Protein AF-A0A8T4FLR7-F1 (afdb_monomer_lite)

Secondary structure (DSSP, 8-state):
--GGGSS-BTTTEEEETTEEEE---TT--HHHHHHHHHHHHHHHHHHTTT-HHHHHHHB-HHHHHHHHHHHHHHT-TTTTTSS--EEE-TTS-EEE-----TTS-TT-SS-TTSS-TTS-SHHHH-HHHHHHTTSTHHHHHHHHHHHHHHHHHHHHHHHHHHHHHHTHHHHHHHHHHS--TTS--TT--GGGGG--SHHHHHHHHHHHHHHHHHHHHHHHTHHHHHHHHHHHHHHHH-----------

Sequence (248 aa):
SHASAEGEEGVDYFTVNGRDYTVKDPSCTLEQVEMIRLFMVEVWDAIGSGDWGRVQEVLDAESFASTYVVEELFHDVDVDLTSFYLHRGADERLYSGPIWDFDLCAGNYNTLSSNDPGRLYAAWKSVWYSSLFEYEEFPDMVSELLSEKEGLIRQALDHGANYISQHDSDFMRNYEKWDTLDKHVDMNPFMLLALDTWQEHFDYTMSWLFRSLDTLVREYCRRQSLLSVTFENLVLDYKVFPIFGMIS

pLDDT: mean 86.99, std 16.93, range [30.61, 98.5]

Structure (mmCIF, N/CA/C/O backbone):
data_AF-A0A8T4FLR7-F1
#
_entry.id   AF-A0A8T4FLR7-F1
#
loop_
_atom_site.group_PDB
_atom_site.id
_atom_site.type_symbol
_atom_site.label_atom_id
_atom_site.label_alt_id
_atom_site.label_comp_id
_atom_site.label_asym_id
_atom_site.label_entity_id
_atom_site.label_seq_id
_atom_site.pdbx_PDB_ins_code
_atom_site.Cartn_x
_atom_site.Cartn_y
_atom_site.Cartn_z
_atom_site.occupancy
_atom_site.B_iso_or_equiv
_atom_site.auth_seq_id
_atom_site.auth_comp_id
_atom_site.auth_asym_id
_atom_site.auth_atom_id
_atom_site.pdbx_PDB_model_num
ATOM 1 N N . SER A 1 1 ? -12.983 -8.293 -6.361 1.00 46.75 1 SER A N 1
ATOM 2 C CA . SER A 1 1 ? -14.440 -8.495 -6.175 1.00 46.75 1 SER A CA 1
ATOM 3 C C . SER A 1 1 ? -14.935 -7.584 -5.069 1.00 46.75 1 SER A C 1
ATOM 5 O O . SER A 1 1 ? -14.233 -7.432 -4.084 1.00 46.75 1 SER A O 1
ATOM 7 N N . HIS A 1 2 ? -16.115 -6.967 -5.207 1.00 61.25 2 HIS A N 1
ATOM 8 C CA . HIS A 1 2 ? -16.757 -6.295 -4.067 1.00 61.25 2 HIS A CA 1
ATOM 9 C C . HIS A 1 2 ? -17.071 -7.330 -2.984 1.00 61.25 2 HIS A C 1
ATOM 11 O O . HIS A 1 2 ? -17.531 -8.415 -3.328 1.00 61.25 2 HIS A O 1
ATOM 17 N N . ALA A 1 3 ? -16.857 -7.010 -1.709 1.00 64.94 3 ALA A N 1
ATOM 18 C CA . ALA A 1 3 ? -17.084 -7.955 -0.615 1.00 64.94 3 ALA A CA 1
ATOM 19 C C . ALA A 1 3 ? -18.539 -8.468 -0.552 1.00 64.94 3 ALA A C 1
ATOM 21 O O . ALA A 1 3 ? -18.765 -9.645 -0.291 1.00 64.94 3 ALA A O 1
ATOM 22 N N . SER A 1 4 ? -19.522 -7.650 -0.947 1.00 66.06 4 SER A N 1
ATOM 23 C CA . SER A 1 4 ? -20.923 -8.074 -1.122 1.00 66.06 4 SER A CA 1
ATOM 24 C C . SER A 1 4 ? -21.159 -9.110 -2.232 1.00 66.06 4 SER A C 1
ATOM 26 O O . SER A 1 4 ? -22.204 -9.755 -2.270 1.00 66.06 4 SER A O 1
ATOM 28 N N . ALA A 1 5 ? -20.198 -9.305 -3.137 1.00 72.81 5 ALA A N 1
ATOM 29 C CA . ALA A 1 5 ? -20.216 -10.389 -4.119 1.00 72.81 5 ALA A CA 1
ATOM 30 C C . ALA A 1 5 ? -19.580 -11.686 -3.587 1.00 72.81 5 ALA A C 1
ATOM 32 O O . ALA A 1 5 ? -19.601 -12.695 -4.292 1.00 72.81 5 ALA A O 1
ATOM 33 N N . GLU A 1 6 ? -18.996 -11.664 -2.384 1.00 74.44 6 GLU A N 1
ATOM 34 C CA . GLU A 1 6 ? -18.256 -12.792 -1.812 1.00 74.44 6 GLU A CA 1
ATOM 35 C C . GLU A 1 6 ? -19.100 -13.668 -0.871 1.00 74.44 6 GLU A C 1
ATOM 37 O O . GLU A 1 6 ? -18.690 -14.798 -0.614 1.00 74.44 6 GLU A O 1
ATOM 42 N N . GLY A 1 7 ? -20.290 -13.228 -0.430 1.00 85.50 7 GLY A N 1
ATOM 43 C CA . GLY A 1 7 ? -21.174 -14.070 0.389 1.00 85.50 7 GLY A CA 1
ATOM 44 C C . GLY A 1 7 ? -22.356 -13.359 1.061 1.00 85.50 7 GLY A C 1
ATOM 45 O O . GLY A 1 7 ? -22.963 -12.469 0.470 1.00 85.50 7 GLY A O 1
ATOM 46 N N . GLU A 1 8 ? -22.725 -13.798 2.268 1.00 89.69 8 GLU A N 1
ATOM 47 C CA . GLU A 1 8 ? -23.839 -13.292 3.087 1.00 89.69 8 GLU A CA 1
ATOM 48 C C . GLU A 1 8 ? -23.376 -12.220 4.097 1.00 89.69 8 GLU A C 1
ATOM 50 O O . GLU A 1 8 ? -22.363 -12.381 4.781 1.00 89.69 8 GLU A O 1
ATOM 55 N N . GLU A 1 9 ? -24.127 -11.116 4.219 1.00 91.94 9 GLU A N 1
ATOM 56 C CA . GLU A 1 9 ? -23.820 -10.035 5.168 1.00 91.94 9 GLU A CA 1
ATOM 57 C C . GLU A 1 9 ? -23.977 -10.504 6.622 1.00 91.94 9 GLU A C 1
ATOM 59 O O . GLU A 1 9 ? -24.970 -11.131 6.989 1.00 91.94 9 GLU A O 1
ATOM 64 N N . GLY A 1 10 ? -23.001 -10.175 7.468 1.00 90.31 10 GLY A N 1
ATOM 65 C CA . GLY A 1 10 ? -22.906 -10.658 8.846 1.00 90.31 10 GLY A CA 1
ATOM 66 C C . GLY A 1 10 ? -22.310 -12.064 8.972 1.00 90.31 10 GLY A C 1
ATOM 67 O O . GLY A 1 10 ? -22.163 -12.549 10.093 1.00 90.31 10 GLY A O 1
ATOM 68 N N . VAL A 1 11 ? -21.945 -12.699 7.851 1.00 90.31 11 VAL A N 1
ATOM 69 C CA . VAL A 1 11 ? -21.281 -14.010 7.805 1.00 90.31 11 VAL A CA 1
ATOM 70 C C . VAL A 1 11 ? -19.945 -13.898 7.072 1.00 90.31 11 VAL A C 1
ATOM 72 O O . VAL A 1 11 ? -18.892 -14.024 7.688 1.00 90.31 11 VAL A O 1
ATOM 75 N N . ASP A 1 12 ? -19.989 -13.610 5.772 1.00 91.38 12 ASP A N 1
ATOM 76 C CA . ASP A 1 12 ? -18.816 -13.570 4.893 1.00 91.38 12 ASP A CA 1
ATOM 77 C C . ASP A 1 12 ? -18.259 -12.149 4.748 1.00 91.38 12 ASP A C 1
ATOM 79 O O . ASP A 1 12 ? -17.069 -11.951 4.499 1.00 91.38 12 ASP A O 1
ATOM 83 N N . TYR A 1 13 ? -19.113 -11.140 4.922 1.00 94.50 13 TYR A N 1
ATOM 84 C CA . TYR A 1 13 ? -18.721 -9.736 4.899 1.00 94.50 13 TYR A CA 1
ATOM 85 C C . TYR A 1 13 ? -19.584 -8.891 5.837 1.00 94.50 13 TYR A C 1
ATOM 87 O O . TYR A 1 13 ? -20.648 -9.315 6.284 1.00 94.50 13 TYR A O 1
ATOM 95 N N . PHE A 1 14 ? -19.146 -7.671 6.127 1.00 94.94 14 PHE A N 1
ATOM 96 C CA . PHE A 1 14 ? -19.935 -6.675 6.852 1.00 94.94 14 PHE A CA 1
ATOM 97 C C . PHE A 1 14 ? -19.659 -5.267 6.322 1.00 94.94 14 PHE A C 1
ATOM 99 O O . PHE A 1 14 ? -18.606 -5.017 5.733 1.00 94.94 14 PHE A O 1
ATOM 106 N N . THR A 1 15 ? -20.571 -4.328 6.583 1.00 94.12 15 THR A N 1
ATOM 107 C CA . THR A 1 15 ? -20.426 -2.931 6.152 1.00 94.12 15 THR A CA 1
ATOM 108 C C . THR A 1 15 ? -20.212 -1.987 7.339 1.00 94.12 15 THR A C 1
ATOM 110 O O . THR A 1 15 ? -20.952 -2.013 8.326 1.00 94.12 15 THR A O 1
ATOM 113 N N . VAL A 1 16 ? -19.218 -1.100 7.235 1.00 94.62 16 VAL A N 1
ATOM 114 C CA . VAL A 1 16 ? -18.979 0.015 8.171 1.00 94.62 16 VAL A CA 1
ATOM 115 C C . VAL A 1 16 ? -18.789 1.299 7.370 1.00 94.62 16 VAL A C 1
ATOM 117 O O . VAL A 1 16 ? -17.979 1.349 6.450 1.00 94.62 16 VAL A O 1
ATOM 120 N N . ASN A 1 17 ? -19.552 2.348 7.694 1.00 90.38 17 ASN A N 1
ATOM 121 C CA . ASN A 1 17 ? -19.485 3.657 7.025 1.00 90.38 17 ASN A CA 1
ATOM 122 C C . ASN A 1 17 ? -19.584 3.588 5.486 1.00 90.38 17 ASN A C 1
ATOM 124 O O . ASN A 1 17 ? -18.917 4.337 4.775 1.00 90.38 17 ASN A O 1
ATOM 128 N N . GLY A 1 18 ? -20.424 2.680 4.975 1.00 89.12 18 GLY A N 1
ATOM 129 C CA . GLY A 1 18 ? -20.629 2.474 3.537 1.00 89.12 18 GLY A CA 1
ATOM 130 C C . GLY A 1 18 ? -19.499 1.719 2.827 1.00 89.12 18 GLY A C 1
ATOM 131 O O . GLY A 1 18 ? -19.477 1.714 1.599 1.00 89.12 18 GLY A O 1
ATOM 132 N N . ARG A 1 19 ? -18.571 1.109 3.576 1.00 89.06 19 ARG A N 1
ATOM 133 C CA . ARG A 1 19 ? -17.503 0.245 3.056 1.00 89.06 19 ARG A CA 1
ATOM 134 C C . ARG A 1 19 ? -17.733 -1.191 3.467 1.00 89.06 19 ARG A C 1
ATOM 136 O O . ARG A 1 19 ? -17.983 -1.447 4.644 1.00 89.06 19 ARG A O 1
ATOM 143 N N . ASP A 1 20 ? -17.599 -2.093 2.508 1.00 92.12 20 ASP A N 1
ATOM 144 C CA . ASP A 1 20 ? -17.744 -3.522 2.738 1.00 92.12 20 ASP A CA 1
ATOM 145 C C . ASP A 1 20 ? -16.374 -4.147 3.034 1.00 92.12 20 ASP A C 1
ATOM 147 O O . ASP A 1 20 ? -15.395 -3.871 2.341 1.00 92.12 20 ASP A O 1
ATOM 151 N N 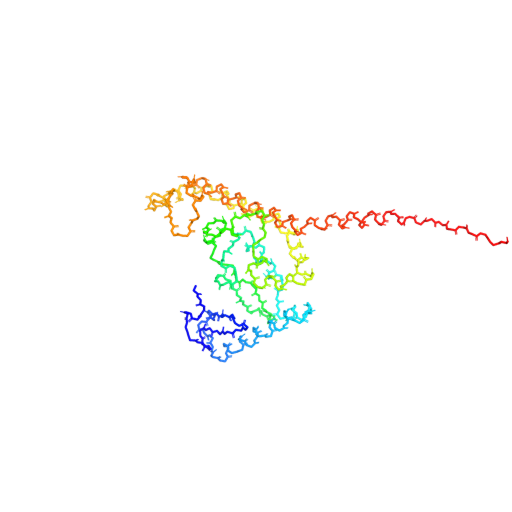. TYR A 1 21 ? -16.321 -5.021 4.035 1.00 92.56 21 TYR A N 1
ATOM 152 C CA . TYR A 1 21 ? -15.130 -5.764 4.437 1.00 92.56 21 TYR A CA 1
ATOM 153 C C . TYR A 1 21 ? -15.425 -7.259 4.392 1.00 92.56 21 TYR A C 1
ATOM 155 O O . TYR A 1 21 ? -16.340 -7.716 5.077 1.00 92.56 21 TYR A O 1
ATOM 163 N N . THR A 1 22 ? -14.645 -8.028 3.629 1.00 93.44 22 THR A N 1
ATOM 164 C CA . THR A 1 22 ? -14.736 -9.495 3.649 1.00 93.44 22 THR A CA 1
ATOM 165 C C . THR A 1 22 ? -13.983 -10.065 4.847 1.00 93.44 22 THR A C 1
ATOM 167 O O . THR A 1 22 ? -12.819 -9.733 5.081 1.00 93.44 22 THR A O 1
ATOM 170 N N . VAL A 1 23 ? -14.596 -11.019 5.541 1.00 93.50 23 VAL A N 1
ATOM 171 C CA . VAL A 1 23 ? -13.926 -11.891 6.508 1.00 93.50 23 VAL A CA 1
ATOM 172 C C . VAL A 1 23 ? -13.281 -13.060 5.765 1.00 93.50 23 VAL A C 1
ATOM 174 O O . VAL A 1 23 ? -13.954 -13.920 5.208 1.00 93.50 23 VAL A O 1
ATOM 177 N N . LYS A 1 24 ? -11.946 -13.096 5.734 1.00 90.06 24 LYS A N 1
ATOM 178 C CA . LYS A 1 24 ? -11.196 -14.128 4.995 1.00 90.06 24 LYS A CA 1
ATOM 179 C C . LYS A 1 24 ? -10.923 -15.402 5.796 1.00 90.06 24 LYS A C 1
ATOM 181 O O . LYS A 1 24 ? -10.553 -16.407 5.196 1.00 90.06 24 LYS A O 1
ATOM 186 N N . ASP A 1 25 ? -11.083 -15.377 7.118 1.00 88.00 25 ASP A N 1
ATOM 187 C CA . ASP A 1 25 ? -10.910 -16.566 7.956 1.00 88.00 25 ASP A CA 1
ATOM 188 C C . ASP A 1 25 ? -12.225 -17.366 8.019 1.00 88.00 25 ASP A C 1
ATOM 190 O O . ASP A 1 25 ? -13.167 -16.934 8.690 1.00 88.00 25 ASP A O 1
ATOM 194 N N . PRO A 1 26 ? -12.304 -18.549 7.377 1.00 83.62 26 PRO A N 1
ATOM 195 C CA . PRO A 1 26 ? -13.527 -19.349 7.342 1.00 83.62 26 PRO A CA 1
ATOM 196 C C . PRO A 1 26 ? -13.881 -19.977 8.698 1.00 83.62 26 PRO A C 1
ATOM 198 O O . PRO A 1 26 ? -14.918 -20.628 8.816 1.00 83.62 26 PRO A O 1
ATOM 201 N N . SER A 1 27 ? -13.015 -19.855 9.709 1.00 89.31 27 SER A N 1
ATOM 202 C CA . SER A 1 27 ? -13.273 -20.361 11.057 1.00 89.31 27 SER A CA 1
ATOM 203 C C . SER A 1 27 ? -13.981 -19.356 11.970 1.00 89.31 27 SER A C 1
ATOM 205 O O . SER A 1 27 ? -14.395 -19.741 13.066 1.00 89.31 27 SER A O 1
ATOM 207 N N . CYS A 1 28 ? -14.159 -18.103 11.529 1.00 91.31 28 CYS A N 1
ATOM 208 C CA . CYS A 1 28 ? -14.866 -17.083 12.301 1.00 91.31 28 CYS A CA 1
ATOM 209 C C . CYS A 1 28 ? -16.333 -17.469 12.550 1.00 91.31 28 CYS A C 1
ATOM 211 O O . CYS A 1 28 ? -17.082 -17.786 11.627 1.00 91.31 28 CYS A O 1
ATOM 213 N N . THR A 1 29 ? -16.766 -17.409 13.810 1.00 95.00 29 THR A N 1
ATOM 214 C CA . THR A 1 29 ? -18.184 -17.523 14.176 1.00 95.00 29 THR A CA 1
ATOM 215 C C . THR A 1 29 ? -18.925 -16.215 13.906 1.00 95.00 29 THR A C 1
ATOM 217 O O . THR A 1 29 ? -18.312 -15.153 13.815 1.00 95.00 29 THR A O 1
ATOM 220 N N . LEU A 1 30 ? -20.260 -16.259 13.862 1.00 95.00 30 LEU A N 1
ATOM 221 C CA . LEU A 1 30 ? -21.092 -15.059 13.693 1.00 95.00 30 LEU A CA 1
ATOM 222 C C . LEU A 1 30 ? -20.826 -14.006 14.781 1.00 95.00 30 LEU A C 1
ATOM 224 O O . LEU A 1 30 ? -20.769 -12.812 14.499 1.00 95.00 30 LEU A O 1
ATOM 228 N N . GLU A 1 31 ? -20.609 -14.439 16.026 1.00 95.44 31 GLU A N 1
ATOM 229 C CA . GLU A 1 31 ? -20.237 -13.535 17.116 1.00 95.44 31 GLU A CA 1
ATOM 230 C C . GLU A 1 31 ? -18.874 -12.880 16.868 1.00 95.44 31 GLU A C 1
ATOM 232 O O . GLU A 1 31 ? -18.698 -11.705 17.177 1.00 95.44 31 GLU A O 1
ATOM 237 N N . GLN A 1 32 ? -17.912 -13.611 16.296 1.00 95.06 32 GLN A N 1
ATOM 238 C CA . GLN A 1 32 ? -16.608 -13.055 15.932 1.00 95.06 32 GLN A CA 1
ATOM 239 C C . GLN A 1 32 ? -16.717 -12.052 14.788 1.00 95.06 32 GLN A C 1
ATOM 241 O O . GLN A 1 32 ? -16.098 -10.995 14.873 1.00 95.06 32 GLN A O 1
ATOM 246 N N . VAL A 1 33 ? -17.544 -12.323 13.777 1.00 96.00 33 VAL A N 1
ATOM 247 C CA . VAL A 1 33 ? -17.816 -11.370 12.690 1.00 96.00 33 VAL A CA 1
ATOM 248 C C . VAL A 1 33 ? -18.394 -10.065 13.244 1.00 96.00 33 VAL A C 1
ATOM 250 O O . VAL A 1 33 ? -17.906 -8.987 12.905 1.00 96.00 33 VAL A O 1
ATOM 253 N N . GLU A 1 34 ? -19.362 -10.137 14.162 1.00 96.19 34 GLU A N 1
ATOM 254 C CA . GLU A 1 34 ? -19.924 -8.937 14.797 1.00 96.19 34 GLU A CA 1
ATOM 255 C C . GLU A 1 34 ? -18.898 -8.200 15.672 1.00 96.19 34 GLU A C 1
ATOM 257 O O . GLU A 1 34 ? -18.839 -6.971 15.646 1.00 96.19 34 GLU A O 1
ATOM 262 N N . MET A 1 35 ? -18.043 -8.920 16.408 1.00 95.75 35 MET A N 1
ATOM 263 C CA . MET A 1 35 ? -16.947 -8.298 17.164 1.00 95.75 35 MET A CA 1
ATOM 264 C C . MET A 1 35 ? -15.967 -7.560 16.245 1.00 95.75 35 MET A C 1
ATOM 266 O O . MET A 1 35 ? -15.570 -6.440 16.561 1.00 95.75 35 MET A O 1
ATOM 270 N N . ILE A 1 36 ? -15.609 -8.146 15.099 1.00 96.12 36 ILE A N 1
ATOM 271 C CA . ILE A 1 36 ? -14.745 -7.498 14.104 1.00 96.12 36 ILE A CA 1
ATOM 272 C C . ILE A 1 36 ? -15.440 -6.253 13.543 1.00 96.12 36 ILE A C 1
ATOM 274 O O . ILE A 1 36 ? -14.825 -5.191 13.474 1.00 96.12 36 ILE A O 1
ATOM 278 N N . ARG A 1 37 ? -16.731 -6.339 13.200 1.00 97.06 37 ARG A N 1
ATOM 279 C CA . ARG A 1 37 ? -17.502 -5.190 12.704 1.00 97.06 37 ARG A CA 1
ATOM 280 C C . ARG A 1 37 ? -17.515 -4.039 13.712 1.00 97.06 37 ARG A C 1
AT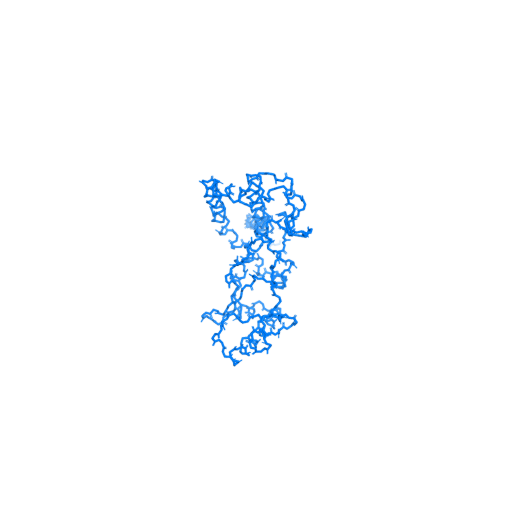OM 282 O O . ARG A 1 37 ? -17.285 -2.895 13.330 1.00 97.06 37 ARG A O 1
ATOM 289 N N . LEU A 1 38 ? -17.771 -4.327 14.990 1.00 97.75 38 LEU A N 1
ATOM 290 C CA . LEU A 1 38 ? -17.767 -3.322 16.059 1.00 97.75 38 LEU A CA 1
ATOM 291 C C . LEU A 1 38 ? -16.378 -2.707 16.265 1.00 97.75 38 LEU A C 1
ATOM 293 O O . LEU A 1 38 ? -16.277 -1.493 16.419 1.00 97.75 38 LEU A O 1
ATOM 297 N N . PHE A 1 39 ? -15.319 -3.513 16.195 1.00 97.75 39 PHE A N 1
ATOM 298 C CA . PHE A 1 39 ? -13.946 -3.012 16.239 1.00 97.75 39 PHE A CA 1
ATOM 299 C C . PHE A 1 39 ? -13.641 -2.077 15.059 1.00 97.75 39 PHE A C 1
ATOM 301 O O . PHE A 1 39 ? -13.069 -1.008 15.242 1.00 97.75 39 PHE A O 1
ATOM 308 N N . MET A 1 40 ? -14.097 -2.407 13.849 1.00 97.81 40 MET A N 1
ATOM 309 C CA . MET A 1 40 ? -13.934 -1.527 12.687 1.00 97.81 40 MET A CA 1
ATOM 310 C C . MET A 1 40 ? -14.708 -0.207 12.827 1.00 97.81 40 MET A C 1
ATOM 312 O O . MET A 1 40 ? -14.237 0.823 12.347 1.00 97.81 40 MET A O 1
ATOM 316 N N . VAL A 1 41 ? -15.868 -0.203 13.497 1.00 98.19 41 VAL A N 1
ATOM 317 C CA . VAL A 1 41 ? -16.571 1.044 13.860 1.00 98.19 41 VAL A CA 1
ATOM 318 C C . VAL A 1 41 ? -15.712 1.885 14.805 1.00 98.19 41 VAL A C 1
ATOM 320 O O . VAL A 1 41 ? -15.523 3.071 14.551 1.00 98.19 41 VAL A O 1
ATOM 323 N N . GLU A 1 42 ? -15.148 1.274 15.848 1.00 98.19 42 GLU A N 1
ATOM 324 C CA . GLU A 1 42 ? -14.277 1.956 16.812 1.00 98.19 42 GLU A CA 1
ATOM 325 C C . GLU A 1 42 ? -13.041 2.579 16.147 1.00 98.19 42 GLU A C 1
ATOM 327 O O . GLU A 1 42 ? -12.703 3.728 16.437 1.00 98.19 42 GLU A O 1
ATOM 332 N N . VAL A 1 43 ? -12.410 1.862 15.211 1.00 98.19 43 VAL A N 1
ATOM 333 C CA . VAL A 1 43 ? -11.272 2.371 14.431 1.00 98.19 43 VAL A CA 1
ATOM 334 C C . VAL A 1 43 ? -11.657 3.622 13.643 1.00 98.19 43 VAL A C 1
ATOM 336 O O . VAL A 1 43 ? -10.956 4.631 13.712 1.00 98.19 43 VAL A O 1
ATOM 339 N N . TRP A 1 44 ? -12.777 3.599 12.917 1.00 97.75 44 TRP A N 1
ATOM 340 C CA . TRP A 1 44 ? -13.213 4.771 12.154 1.00 97.75 44 TRP A CA 1
ATOM 341 C C . TRP A 1 44 ? -13.635 5.940 13.048 1.00 97.75 44 TRP A C 1
ATOM 343 O O . TRP A 1 44 ? -13.369 7.091 12.702 1.00 97.75 44 TRP A O 1
ATOM 353 N N . ASP A 1 45 ? -14.238 5.667 14.205 1.00 98.19 45 ASP A N 1
ATOM 354 C CA . ASP A 1 45 ? -14.566 6.695 15.197 1.00 98.19 45 ASP A CA 1
ATOM 355 C C . ASP A 1 45 ? -13.305 7.343 15.792 1.00 98.19 45 ASP A C 1
ATOM 357 O O . ASP A 1 45 ? -13.312 8.541 16.080 1.00 98.19 45 ASP A O 1
ATOM 361 N N . ALA A 1 46 ? -12.227 6.575 15.982 1.00 98.31 46 ALA A N 1
ATOM 362 C CA . ALA A 1 46 ? -10.928 7.095 16.403 1.00 98.31 46 ALA A CA 1
ATOM 363 C C . ALA A 1 46 ? -10.274 7.941 15.300 1.00 98.31 46 ALA A C 1
ATOM 365 O O . ALA A 1 46 ? -9.866 9.069 15.556 1.00 98.31 46 ALA A O 1
ATOM 366 N N . ILE A 1 47 ? -10.251 7.455 14.053 1.00 97.81 47 ILE A N 1
ATOM 367 C CA . ILE A 1 47 ? -9.738 8.220 12.901 1.00 97.81 47 ILE A CA 1
ATOM 368 C C . ILE A 1 47 ? -10.519 9.527 12.713 1.00 97.81 47 ILE A C 1
ATOM 370 O O . ILE A 1 47 ? -9.931 10.548 12.369 1.00 97.81 47 ILE A O 1
ATOM 374 N N . GLY A 1 48 ? -11.825 9.533 12.978 1.00 97.12 48 GLY A N 1
ATOM 375 C CA . GLY A 1 48 ? -12.665 10.727 12.887 1.00 97.12 48 GLY A CA 1
ATOM 376 C C . GLY A 1 48 ? -12.617 11.658 14.103 1.00 97.12 48 GLY A C 1
ATOM 377 O O . GLY A 1 48 ? -13.278 12.698 14.078 1.00 97.12 48 GLY A O 1
ATOM 378 N N . SER A 1 49 ? -11.896 11.320 15.181 1.00 97.44 49 SER A N 1
ATOM 379 C CA . SER A 1 49 ? -11.953 12.110 16.420 1.00 97.44 49 SER A CA 1
ATOM 380 C C . SER A 1 49 ? -11.045 13.337 16.436 1.00 97.44 49 SER A C 1
ATOM 382 O O . SER A 1 49 ? -11.217 14.185 17.312 1.00 97.44 49 SER A O 1
ATOM 384 N N . GLY A 1 50 ? -10.085 13.437 15.512 1.00 96.56 50 GLY A N 1
ATOM 385 C CA . GLY A 1 50 ? -9.060 14.484 15.528 1.00 96.56 50 GLY A CA 1
ATOM 386 C C . GLY A 1 50 ? -8.065 14.334 16.685 1.00 96.56 50 GLY A C 1
ATOM 387 O O . GLY A 1 50 ? -7.466 15.320 17.104 1.00 96.56 50 GLY A O 1
ATOM 388 N N . ASP A 1 51 ? -7.918 13.119 17.224 1.00 97.94 51 ASP A N 1
ATOM 389 C CA . ASP A 1 51 ? -7.002 12.796 18.324 1.00 97.94 51 ASP A CA 1
ATOM 390 C C . ASP A 1 51 ? -6.080 11.652 17.893 1.00 97.94 51 ASP A C 1
ATOM 392 O O . ASP A 1 51 ? -6.490 10.490 17.864 1.00 97.94 51 ASP A O 1
ATOM 396 N N . TRP A 1 52 ? -4.833 11.990 17.557 1.00 98.06 52 TRP A N 1
ATOM 397 C CA . TRP A 1 52 ? -3.838 11.016 17.114 1.00 98.06 52 TRP A CA 1
ATOM 398 C C . TRP A 1 52 ? -3.558 9.936 18.167 1.00 98.06 52 TRP A C 1
ATOM 400 O O . TRP A 1 52 ? -3.394 8.768 17.821 1.00 98.06 52 TRP A O 1
ATOM 410 N N . GLY A 1 53 ? -3.582 10.285 19.459 1.00 98.12 53 GLY A N 1
ATOM 411 C CA . GLY A 1 53 ? -3.377 9.320 20.538 1.00 98.12 53 GLY A CA 1
ATOM 412 C C . GLY A 1 53 ? -4.444 8.228 20.525 1.00 98.12 53 GLY A C 1
ATOM 413 O O . GLY A 1 53 ? -4.121 7.046 20.618 1.00 98.12 53 GLY A O 1
ATOM 414 N N . ARG A 1 54 ? -5.706 8.610 20.298 1.00 98.12 54 ARG A N 1
ATOM 415 C CA . ARG A 1 54 ? -6.817 7.659 20.156 1.00 98.12 54 ARG A CA 1
ATOM 416 C C . ARG A 1 54 ? -6.685 6.789 18.905 1.00 98.12 54 ARG A C 1
ATOM 418 O O . ARG A 1 54 ? -7.018 5.610 18.955 1.00 98.12 54 ARG A O 1
ATOM 425 N N . VAL A 1 55 ? -6.186 7.337 17.795 1.00 98.50 55 VAL A N 1
ATOM 426 C CA . VAL A 1 55 ? -5.884 6.538 16.593 1.00 98.50 55 VAL A CA 1
ATOM 427 C C . VAL A 1 55 ? -4.849 5.464 16.925 1.00 98.50 55 VAL A C 1
ATOM 429 O O . VAL A 1 55 ? -5.064 4.293 16.624 1.00 98.50 55 VAL A O 1
ATOM 432 N N . GLN A 1 56 ? -3.766 5.829 17.613 1.00 98.00 56 GLN A N 1
ATOM 433 C CA . GLN A 1 56 ? -2.687 4.901 17.961 1.00 98.00 56 GLN A CA 1
ATOM 434 C C . GLN A 1 56 ? -3.089 3.813 18.972 1.00 98.00 56 GLN A C 1
ATOM 436 O O . GLN A 1 56 ? -2.436 2.768 19.024 1.00 98.00 56 GLN A O 1
ATOM 441 N N . GLU A 1 57 ? -4.147 4.027 19.759 1.00 98.12 57 GLU A N 1
ATOM 442 C CA . GLU A 1 57 ? -4.703 3.015 20.670 1.00 98.12 57 GLU A CA 1
ATOM 443 C C . GLU A 1 57 ? -5.373 1.852 19.928 1.00 98.12 57 GLU A C 1
ATOM 445 O O . GLU A 1 57 ? -5.385 0.734 20.440 1.00 98.12 57 GLU A O 1
ATOM 450 N N . VAL A 1 58 ? -5.910 2.097 18.730 1.00 98.38 58 VAL A N 1
ATOM 451 C CA . VAL A 1 58 ? -6.709 1.112 17.977 1.00 98.38 58 VAL A CA 1
ATOM 452 C C . VAL A 1 58 ? -6.077 0.700 16.652 1.00 98.38 58 VAL A C 1
ATOM 454 O O . VAL A 1 58 ? -6.457 -0.326 16.093 1.00 98.38 58 VAL A O 1
ATOM 457 N N . LEU A 1 59 ? -5.109 1.466 16.147 1.00 98.12 59 LEU A N 1
ATOM 458 C CA . LEU A 1 59 ? -4.465 1.279 14.851 1.00 98.12 59 LEU A CA 1
ATOM 459 C C . LEU A 1 59 ? -2.941 1.348 15.002 1.00 98.12 59 LEU A C 1
ATOM 461 O O . LEU A 1 59 ? -2.391 2.240 15.648 1.00 98.12 59 LEU A O 1
ATOM 465 N N . ASP A 1 60 ? -2.239 0.409 14.374 1.00 98.50 60 ASP A N 1
ATOM 466 C CA . ASP A 1 60 ? -0.782 0.419 14.299 1.00 98.50 60 ASP A CA 1
ATOM 467 C C . ASP A 1 60 ? -0.315 1.270 13.110 1.00 98.50 60 ASP A C 1
ATOM 469 O O . ASP A 1 60 ? -0.259 0.811 11.968 1.00 98.50 60 ASP A O 1
ATOM 473 N N . ALA A 1 61 ? -0.005 2.541 13.373 1.00 98.00 61 ALA A N 1
ATOM 474 C CA . ALA A 1 61 ? 0.313 3.507 12.320 1.00 98.00 61 ALA A CA 1
ATOM 475 C C . ALA A 1 61 ? 1.584 3.141 11.530 1.00 98.00 61 ALA A C 1
ATOM 477 O O . ALA A 1 61 ? 1.666 3.439 10.339 1.00 98.00 61 ALA A O 1
ATOM 478 N N . GLU A 1 62 ? 2.538 2.442 12.151 1.00 97.69 62 GLU A N 1
ATOM 479 C CA . GLU A 1 62 ? 3.777 2.006 11.499 1.00 97.69 62 GLU A CA 1
ATOM 480 C C . GLU A 1 62 ? 3.514 0.964 10.402 1.00 97.69 62 GLU A C 1
ATOM 482 O O . GLU A 1 62 ? 4.094 1.046 9.313 1.00 97.69 62 GLU A O 1
ATOM 487 N N . SER A 1 63 ? 2.605 0.010 10.633 1.00 98.12 63 SER A N 1
ATOM 488 C CA . SER A 1 63 ? 2.181 -0.956 9.612 1.00 98.12 63 SER A CA 1
ATOM 489 C C . SER A 1 63 ? 1.462 -0.284 8.442 1.00 98.12 63 SER A C 1
ATOM 491 O O . SER A 1 63 ? 1.686 -0.645 7.283 1.00 98.12 63 SER A O 1
ATOM 493 N N . PHE A 1 64 ? 0.655 0.744 8.721 1.00 98.12 64 PHE A N 1
ATOM 494 C CA . PHE A 1 64 ? 0.003 1.552 7.691 1.00 98.12 64 PHE A CA 1
ATOM 495 C C . PHE A 1 64 ? 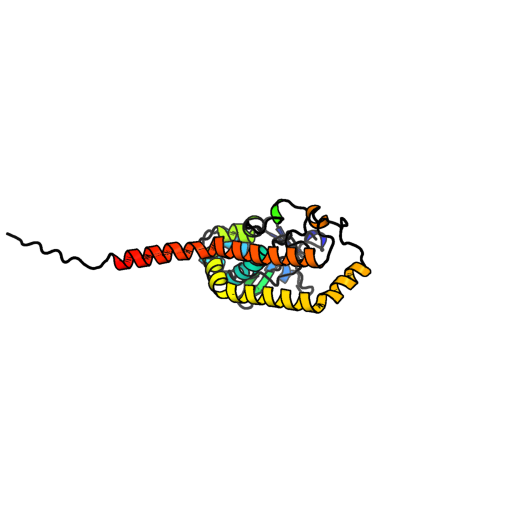1.018 2.370 6.893 1.00 98.12 64 PHE A C 1
ATOM 497 O O . PHE A 1 64 ? 0.929 2.376 5.669 1.00 98.12 64 PHE A O 1
ATOM 504 N N . ALA A 1 65 ? 2.004 2.995 7.543 1.00 98.19 65 ALA A N 1
ATOM 505 C CA . ALA A 1 65 ? 3.086 3.714 6.869 1.00 98.19 65 ALA A CA 1
ATOM 506 C C . ALA A 1 65 ? 3.949 2.772 6.009 1.00 98.19 65 ALA A C 1
ATOM 508 O O . ALA A 1 65 ? 4.314 3.109 4.884 1.00 98.19 65 ALA A O 1
ATOM 509 N N . SER A 1 66 ? 4.225 1.562 6.502 1.00 97.88 66 SER A N 1
ATOM 510 C CA . SER A 1 66 ? 4.980 0.543 5.763 1.00 97.88 66 SER A CA 1
ATOM 511 C C . SER A 1 66 ? 4.239 0.067 4.519 1.00 97.88 66 SER A C 1
ATOM 513 O O . SER A 1 66 ? 4.824 0.020 3.438 1.00 97.88 66 SER A O 1
ATOM 515 N N . THR A 1 67 ? 2.947 -0.237 4.655 1.00 97.44 67 THR A N 1
ATOM 516 C CA . THR A 1 67 ? 2.099 -0.620 3.519 1.00 97.44 67 THR A CA 1
ATOM 517 C C . THR A 1 67 ? 1.970 0.542 2.537 1.00 97.44 67 THR A C 1
ATOM 519 O O . THR A 1 67 ? 2.195 0.352 1.349 1.00 97.44 67 THR A O 1
ATOM 522 N N . TYR A 1 68 ? 1.755 1.765 3.034 1.00 97.56 68 TYR A N 1
ATOM 523 C CA . TYR A 1 68 ? 1.648 2.979 2.223 1.00 97.56 68 TYR A CA 1
ATOM 524 C C . TYR A 1 68 ? 2.851 3.185 1.301 1.00 97.56 68 TYR A C 1
ATOM 526 O O . TYR A 1 68 ? 2.680 3.477 0.122 1.00 97.56 68 TYR A O 1
ATOM 534 N N . VAL A 1 69 ? 4.071 3.015 1.821 1.00 97.75 69 VAL A N 1
ATOM 535 C CA . VAL A 1 69 ? 5.292 3.169 1.018 1.00 97.75 69 VAL A CA 1
ATOM 536 C C . VAL A 1 69 ? 5.329 2.172 -0.139 1.00 97.75 69 VAL A C 1
ATOM 538 O O . VAL A 1 69 ? 5.770 2.534 -1.227 1.00 97.75 69 VAL A O 1
ATOM 541 N N . VAL A 1 70 ? 4.863 0.936 0.062 1.00 97.19 70 VAL A N 1
ATOM 542 C CA . VAL A 1 70 ? 4.793 -0.054 -1.022 1.00 97.19 70 VAL A CA 1
ATOM 543 C C . VAL A 1 70 ? 3.675 0.291 -2.004 1.00 97.19 70 VAL A C 1
ATOM 545 O O . VAL A 1 70 ? 3.914 0.304 -3.208 1.00 97.19 70 VAL A O 1
ATOM 548 N N . GLU A 1 71 ? 2.490 0.638 -1.509 1.00 96.62 71 GLU A N 1
ATOM 549 C CA . GLU A 1 71 ? 1.357 1.048 -2.346 1.00 96.62 71 GLU A CA 1
ATOM 550 C C . GLU A 1 71 ? 1.714 2.235 -3.249 1.00 96.62 71 GLU A C 1
ATOM 552 O O . GLU A 1 71 ? 1.435 2.223 -4.447 1.00 96.62 71 GLU A O 1
ATOM 557 N N . GLU A 1 72 ? 2.412 3.238 -2.716 1.00 96.06 72 GLU A N 1
ATOM 558 C CA . GLU A 1 72 ? 2.920 4.361 -3.506 1.00 96.06 72 GLU A CA 1
ATOM 559 C C . GLU A 1 72 ? 4.081 3.988 -4.421 1.00 96.06 72 GLU A C 1
ATOM 561 O O . GLU A 1 72 ? 4.220 4.565 -5.491 1.00 96.06 72 GLU A O 1
ATOM 566 N N . LEU A 1 73 ? 4.935 3.033 -4.052 1.00 96.75 73 LEU A N 1
ATOM 567 C CA . LEU A 1 73 ? 6.023 2.606 -4.932 1.00 96.75 73 LEU A CA 1
ATOM 568 C C . LEU A 1 73 ? 5.470 2.033 -6.246 1.00 96.75 73 LEU A C 1
ATOM 570 O O . LEU A 1 73 ? 6.016 2.283 -7.325 1.00 96.75 73 LEU A O 1
ATOM 574 N N . PHE A 1 74 ? 4.367 1.294 -6.150 1.00 95.62 74 PHE A N 1
ATOM 575 C CA . PHE A 1 74 ? 3.769 0.590 -7.273 1.00 95.62 74 PHE A CA 1
ATOM 576 C C . PHE A 1 74 ? 2.570 1.310 -7.895 1.00 95.62 74 PHE A C 1
ATOM 578 O O . PHE A 1 74 ? 2.331 1.099 -9.074 1.00 95.62 74 PHE A O 1
ATOM 585 N N . HIS A 1 75 ? 1.856 2.190 -7.194 1.00 94.31 75 HIS A N 1
ATOM 586 C CA . HIS A 1 75 ? 0.579 2.757 -7.656 1.00 94.31 75 HIS A CA 1
ATOM 587 C C . HIS A 1 75 ? -0.432 1.651 -8.000 1.00 94.31 75 HIS A C 1
ATOM 589 O O . HIS A 1 75 ? -0.957 1.616 -9.118 1.00 94.31 75 HIS A O 1
ATOM 595 N N . ASP A 1 76 ? -0.665 0.724 -7.068 1.00 92.50 76 ASP A N 1
ATOM 596 C CA . ASP A 1 76 ? -1.719 -0.277 -7.237 1.00 92.50 76 ASP A CA 1
ATOM 597 C C . ASP A 1 76 ? -3.084 0.417 -7.315 1.00 92.50 76 ASP A C 1
ATOM 599 O O . ASP A 1 76 ? -3.461 1.210 -6.451 1.00 92.50 76 ASP A O 1
ATOM 603 N N . VAL A 1 77 ? -3.819 0.150 -8.391 1.00 89.56 77 VAL A N 1
ATOM 604 C CA . VAL A 1 77 ? -5.113 0.778 -8.683 1.00 89.56 77 VAL A CA 1
ATOM 605 C C . VAL A 1 77 ? -6.212 0.333 -7.730 1.00 89.56 77 VAL A C 1
ATOM 607 O O . VAL A 1 77 ? -7.199 1.061 -7.543 1.00 89.56 77 VAL A O 1
ATOM 610 N N . ASP A 1 78 ? -6.009 -0.828 -7.117 1.00 87.88 78 ASP A N 1
ATOM 611 C CA . ASP A 1 78 ? -6.937 -1.446 -6.190 1.00 87.88 78 ASP A CA 1
ATOM 612 C C . ASP A 1 78 ? -6.710 -1.011 -4.742 1.00 87.88 78 ASP A C 1
ATOM 614 O O . ASP A 1 78 ? -7.550 -1.330 -3.900 1.00 87.88 78 ASP A O 1
ATOM 618 N N . VAL A 1 79 ? -5.679 -0.199 -4.455 1.00 84.81 79 VAL A N 1
ATOM 619 C CA . VAL A 1 79 ? -5.419 0.342 -3.113 1.00 84.81 79 VAL A CA 1
ATOM 620 C C . VAL A 1 79 ? -6.716 0.909 -2.507 1.00 84.81 79 VAL A C 1
ATOM 622 O O . VAL A 1 79 ? -7.349 1.797 -3.093 1.00 84.81 79 VAL A O 1
ATOM 625 N N . ASP A 1 80 ? -7.117 0.363 -1.345 1.00 79.31 80 ASP A N 1
ATOM 626 C CA . ASP A 1 80 ? -8.366 0.630 -0.585 1.00 79.31 80 ASP A CA 1
ATOM 627 C C . ASP A 1 80 ? -9.665 -0.064 -1.055 1.00 79.31 80 ASP A C 1
ATOM 629 O O . ASP A 1 80 ? -10.718 0.117 -0.445 1.00 79.31 80 ASP A O 1
ATOM 633 N N . LEU A 1 81 ? -9.637 -0.868 -2.117 1.00 78.69 81 LEU A N 1
ATOM 634 C CA . LEU A 1 81 ? -10.828 -1.549 -2.643 1.00 78.69 81 LEU A CA 1
ATOM 635 C C . LEU A 1 81 ? -10.699 -3.065 -2.560 1.00 78.69 81 LEU A C 1
ATOM 637 O O . LEU A 1 81 ? -11.418 -3.731 -1.816 1.00 78.69 81 LEU A O 1
ATOM 641 N N . THR A 1 82 ? -9.798 -3.602 -3.364 1.00 75.31 82 THR A N 1
ATOM 642 C CA . THR A 1 82 ? -9.439 -5.014 -3.433 1.00 75.31 82 THR A CA 1
ATOM 643 C C . THR A 1 82 ? -7.945 -5.102 -3.141 1.00 75.31 82 THR A C 1
ATOM 645 O O . THR A 1 82 ? -7.273 -4.082 -3.104 1.00 75.31 82 THR A O 1
ATOM 648 N N . SER A 1 83 ? -7.425 -6.268 -2.763 1.00 83.19 83 SER A N 1
ATOM 649 C CA . SER A 1 83 ? -5.975 -6.419 -2.505 1.00 83.19 83 SER A CA 1
ATOM 650 C C . SER A 1 83 ? -5.412 -5.672 -1.278 1.00 83.19 83 SER A C 1
ATOM 652 O O . SER A 1 83 ? -4.255 -5.864 -0.917 1.00 83.19 83 SER A O 1
ATOM 654 N N . PHE A 1 84 ? -6.251 -4.941 -0.537 1.00 91.06 84 PHE A N 1
ATOM 655 C CA . PHE A 1 84 ? -5.894 -4.288 0.722 1.00 91.06 84 PHE A CA 1
ATOM 656 C C . PHE A 1 84 ? -6.311 -5.132 1.935 1.00 91.06 84 PHE A C 1
ATOM 658 O O . PHE A 1 84 ? -7.495 -5.238 2.266 1.00 91.06 84 PHE A O 1
ATOM 665 N N . TYR A 1 85 ? -5.336 -5.744 2.611 1.00 93.19 85 TYR A N 1
ATOM 666 C CA . TYR A 1 85 ? -5.582 -6.605 3.769 1.00 93.19 85 TYR A CA 1
ATOM 667 C C . TYR A 1 85 ? -5.393 -5.868 5.092 1.00 93.19 85 TYR A C 1
ATOM 669 O O . TYR A 1 85 ? -4.486 -5.055 5.266 1.00 93.19 85 TYR A O 1
ATOM 677 N N . LEU A 1 86 ? -6.255 -6.212 6.044 1.00 94.88 86 LEU A N 1
ATOM 678 C CA . LEU A 1 86 ? -6.220 -5.734 7.415 1.00 94.88 86 LEU A CA 1
ATOM 679 C C . LEU A 1 86 ? -6.288 -6.932 8.356 1.00 94.88 86 LEU A C 1
ATOM 681 O O . LEU A 1 86 ? -7.014 -7.894 8.095 1.00 94.88 86 LEU A O 1
ATOM 685 N N . HIS A 1 87 ? -5.564 -6.870 9.466 1.00 94.94 87 HIS A N 1
ATOM 686 C CA . HIS A 1 87 ? -5.626 -7.900 10.497 1.00 94.94 87 HIS A CA 1
ATOM 687 C C . HIS A 1 87 ? -5.503 -7.297 11.891 1.00 94.94 87 HIS A C 1
ATOM 689 O O . HIS A 1 87 ? -5.012 -6.185 12.070 1.00 94.94 87 HIS A O 1
ATOM 695 N N . ARG A 1 88 ? -5.965 -8.039 12.897 1.00 94.00 88 ARG A N 1
ATOM 696 C CA . ARG A 1 88 ? -5.850 -7.635 14.297 1.00 94.00 88 ARG A CA 1
ATOM 697 C C . ARG A 1 88 ? -4.577 -8.226 14.894 1.00 94.00 88 ARG A C 1
ATOM 699 O O . ARG A 1 88 ? -4.376 -9.440 14.829 1.00 94.00 88 ARG A O 1
ATOM 706 N N . GLY A 1 89 ? -3.714 -7.364 15.419 1.00 93.06 89 GLY A N 1
ATOM 707 C CA . GLY A 1 89 ? -2.458 -7.738 16.058 1.00 93.06 89 GLY A CA 1
ATOM 708 C C . GLY A 1 89 ? -2.666 -8.386 17.427 1.00 93.06 89 GLY A C 1
ATOM 709 O O . GLY A 1 89 ? -3.755 -8.356 17.998 1.00 93.06 89 GLY A O 1
ATOM 710 N N . ALA A 1 90 ? -1.595 -8.959 17.980 1.00 93.19 90 ALA A N 1
ATOM 711 C CA . ALA A 1 90 ? -1.607 -9.554 19.323 1.00 93.19 90 ALA A CA 1
ATOM 712 C C . ALA A 1 90 ? -1.745 -8.514 20.452 1.00 93.19 90 ALA A C 1
ATOM 714 O O . ALA A 1 90 ? -2.033 -8.867 21.593 1.00 93.19 90 ALA A O 1
ATOM 715 N N . ASP A 1 91 ? -1.507 -7.245 20.137 1.00 96.12 91 ASP A N 1
ATOM 716 C CA . ASP A 1 91 ? -1.747 -6.082 20.988 1.00 96.12 91 ASP A CA 1
ATOM 717 C C . ASP A 1 91 ? -3.140 -5.470 20.762 1.00 96.12 91 ASP A C 1
ATOM 719 O O . ASP A 1 91 ? -3.413 -4.371 21.237 1.00 96.12 91 ASP A O 1
ATOM 723 N N . GLU A 1 92 ? -4.017 -6.191 20.055 1.00 95.62 92 GLU A N 1
ATOM 724 C CA . GLU A 1 92 ? -5.416 -5.854 19.794 1.00 95.62 92 GLU A CA 1
ATOM 725 C C . GLU A 1 92 ? -5.643 -4.661 18.845 1.00 95.62 92 GLU A C 1
ATOM 727 O O . GLU A 1 92 ? -6.804 -4.322 18.589 1.00 95.62 92 GLU A O 1
ATOM 732 N N . ARG A 1 93 ? -4.577 -4.081 18.268 1.00 98.19 93 ARG A N 1
ATOM 733 C CA . ARG A 1 93 ? -4.647 -2.993 17.276 1.00 98.19 93 ARG A CA 1
ATOM 734 C C . ARG A 1 93 ? -4.870 -3.513 15.858 1.00 98.19 93 ARG A C 1
ATOM 736 O O . ARG A 1 93 ? -4.586 -4.669 15.543 1.00 98.19 93 ARG A O 1
ATOM 743 N N . LEU A 1 94 ? -5.389 -2.653 14.989 1.00 98.31 94 LEU A N 1
ATOM 744 C CA . LEU A 1 94 ? -5.554 -2.914 13.565 1.00 98.31 94 LEU A CA 1
ATOM 745 C C . LEU A 1 94 ? -4.234 -2.665 12.834 1.00 98.31 94 LEU A C 1
ATOM 747 O O . LEU A 1 94 ? -3.683 -1.568 12.895 1.00 98.31 94 LEU A O 1
ATOM 751 N N . TYR A 1 95 ? -3.770 -3.669 12.106 1.00 98.31 95 TYR A N 1
ATOM 752 C CA . TYR A 1 95 ? -2.584 -3.618 11.264 1.00 98.31 95 TYR A CA 1
ATOM 753 C C . TYR A 1 95 ? -2.982 -3.626 9.791 1.00 98.31 95 TYR A C 1
ATOM 755 O O . TYR A 1 95 ? -3.937 -4.306 9.403 1.00 98.31 95 TYR A O 1
ATOM 763 N N . SER A 1 96 ? -2.211 -2.913 8.970 1.00 96.50 96 SER A N 1
ATOM 764 C CA . SER A 1 96 ? -2.296 -2.989 7.512 1.00 96.50 96 SER A CA 1
ATOM 765 C C . SER A 1 96 ? -1.293 -4.001 6.963 1.00 96.50 96 SER A C 1
ATOM 767 O O . SER A 1 96 ? -0.155 -4.095 7.429 1.00 96.50 96 SER A O 1
ATOM 769 N N . GLY A 1 97 ? -1.751 -4.785 5.992 1.00 92.56 97 GLY A N 1
ATOM 770 C CA . GLY A 1 97 ? -1.015 -5.865 5.357 1.00 92.56 97 GLY A CA 1
ATOM 771 C C . GLY A 1 97 ? -1.516 -7.266 5.749 1.00 92.56 97 GLY A C 1
ATOM 772 O O . GLY A 1 97 ? -2.391 -7.413 6.611 1.00 92.56 97 GLY A O 1
ATOM 773 N N . PRO A 1 98 ? -0.955 -8.321 5.132 1.00 92.38 98 PRO A N 1
ATOM 774 C CA . PRO A 1 98 ? 0.138 -8.276 4.154 1.00 92.38 98 PRO A CA 1
ATOM 775 C C . PRO A 1 98 ? -0.281 -7.674 2.803 1.00 92.38 98 PRO A C 1
ATOM 777 O O . PRO A 1 98 ? -1.446 -7.732 2.429 1.00 92.38 98 PRO A O 1
ATOM 780 N N . ILE A 1 99 ? 0.686 -7.118 2.071 1.00 91.81 99 ILE A N 1
ATOM 781 C CA . ILE A 1 99 ? 0.502 -6.649 0.688 1.00 91.81 99 ILE A CA 1
ATOM 782 C C . ILE A 1 99 ? 0.235 -7.828 -0.265 1.00 91.81 99 ILE A C 1
ATOM 784 O O . ILE A 1 99 ? 0.795 -8.914 -0.077 1.00 91.81 99 ILE A O 1
ATOM 788 N N . TRP A 1 100 ? -0.597 -7.627 -1.290 1.00 91.19 100 TRP A N 1
ATOM 789 C CA . TRP A 1 100 ? -0.948 -8.650 -2.283 1.00 91.19 100 TRP A CA 1
ATOM 790 C C . TRP A 1 100 ? -1.416 -8.018 -3.615 1.00 91.19 100 TRP A C 1
ATOM 792 O O . TRP A 1 100 ? -1.781 -6.858 -3.616 1.00 91.19 100 TRP A O 1
ATOM 802 N N . ASP A 1 101 ? -1.422 -8.786 -4.716 1.00 89.94 101 ASP A N 1
ATOM 803 C CA . ASP A 1 101 ? -2.027 -8.438 -6.030 1.00 89.94 101 ASP A CA 1
ATOM 804 C C . ASP A 1 101 ? -1.489 -7.200 -6.778 1.00 89.94 101 ASP A C 1
ATOM 806 O O . ASP A 1 101 ? -2.221 -6.345 -7.253 1.00 89.94 101 ASP A O 1
ATOM 810 N N . PHE A 1 102 ? -0.174 -7.135 -6.983 1.00 93.00 102 PHE A N 1
ATOM 811 C CA . PHE A 1 102 ? 0.464 -6.029 -7.712 1.00 93.00 102 PHE A CA 1
ATOM 812 C C . PHE A 1 102 ? 0.580 -6.289 -9.227 1.00 93.00 102 PHE A C 1
ATOM 814 O O . PHE A 1 102 ? 1.609 -5.999 -9.838 1.00 93.00 102 PHE A O 1
ATOM 821 N N . ASP A 1 103 ? -0.428 -6.877 -9.869 1.00 89.94 103 ASP A N 1
ATOM 822 C CA . ASP A 1 103 ? -0.426 -7.114 -11.323 1.00 89.94 103 ASP A CA 1
ATOM 823 C C . ASP A 1 103 ? -0.955 -5.908 -12.128 1.00 89.94 103 ASP A C 1
ATOM 825 O O . ASP A 1 103 ? -0.439 -5.605 -13.213 1.00 89.94 103 ASP A O 1
ATOM 829 N N . LEU A 1 104 ? -1.910 -5.158 -11.564 1.00 90.44 104 LEU A N 1
ATOM 830 C CA . LEU A 1 104 ? -2.476 -3.919 -12.117 1.00 90.44 104 LEU A CA 1
ATOM 831 C C . LEU A 1 104 ? -1.831 -2.652 -11.537 1.00 90.44 104 LEU A C 1
ATOM 833 O O . LEU A 1 104 ? -2.499 -1.687 -11.177 1.00 90.44 104 LEU A O 1
ATOM 837 N N . CYS A 1 105 ? -0.504 -2.627 -11.492 1.00 93.00 105 CYS A N 1
ATOM 838 C CA . CYS A 1 105 ? 0.262 -1.518 -10.935 1.00 93.00 105 CYS A CA 1
ATOM 839 C C . CYS A 1 105 ? 1.348 -1.030 -11.909 1.00 93.00 105 CYS A C 1
ATOM 841 O O . CYS A 1 105 ? 1.400 -1.421 -13.072 1.00 93.00 105 CYS A O 1
ATOM 843 N N . ALA A 1 106 ? 2.220 -0.139 -11.454 1.00 93.75 106 ALA A N 1
ATOM 844 C CA . ALA A 1 106 ? 3.370 0.402 -12.171 1.00 93.75 106 ALA A CA 1
ATOM 845 C C . ALA A 1 106 ? 3.016 0.999 -13.546 1.00 93.75 106 ALA A C 1
ATOM 847 O O . ALA A 1 106 ? 3.753 0.867 -14.524 1.00 93.75 106 ALA A O 1
ATOM 848 N N . GLY A 1 107 ? 1.845 1.633 -13.638 1.00 90.88 107 GLY A N 1
ATOM 849 C CA . GLY A 1 107 ? 1.313 2.183 -14.882 1.00 90.88 107 GLY A CA 1
ATOM 850 C C . GLY A 1 107 ? 0.823 1.133 -15.885 1.00 90.88 107 GLY A C 1
ATOM 851 O O . GLY A 1 107 ? 0.651 1.461 -17.055 1.00 90.88 107 GLY A O 1
ATOM 852 N N . ASN A 1 108 ? 0.591 -0.110 -15.454 1.00 89.88 108 ASN A N 1
ATOM 853 C CA . ASN A 1 108 ? 0.044 -1.210 -16.255 1.00 89.88 108 ASN A CA 1
ATOM 854 C C . ASN A 1 108 ? -1.497 -1.285 -16.227 1.00 89.88 108 ASN A C 1
ATOM 856 O O . ASN A 1 108 ? -2.087 -2.351 -16.397 1.00 89.88 108 ASN A O 1
ATOM 860 N N . TYR A 1 109 ? -2.172 -0.151 -16.034 1.00 86.50 109 TYR A N 1
ATOM 861 C CA . TYR A 1 109 ? -3.632 -0.078 -16.023 1.00 86.50 109 TYR A CA 1
ATOM 862 C C . TYR A 1 109 ? -4.142 1.141 -16.794 1.00 86.50 109 TYR A C 1
ATOM 864 O O . TYR A 1 109 ? -3.544 2.223 -16.790 1.00 86.50 109 TYR A O 1
ATOM 872 N N . ASN A 1 110 ? -5.270 0.980 -17.480 1.00 75.50 110 ASN A N 1
ATOM 873 C CA . ASN A 1 110 ? -5.857 1.994 -18.350 1.00 75.50 110 ASN A CA 1
ATOM 874 C C . ASN A 1 110 ? -6.615 3.088 -17.569 1.00 75.50 110 ASN A C 1
ATOM 876 O O . ASN A 1 110 ? -7.778 3.384 -17.850 1.00 75.50 110 ASN A O 1
ATOM 880 N N . THR A 1 111 ? -5.958 3.722 -16.591 1.00 69.62 111 THR A N 1
ATOM 881 C CA . THR A 1 111 ? -6.452 4.956 -15.963 1.00 69.62 111 THR A CA 1
ATOM 882 C C . THR A 1 111 ? -5.408 6.056 -15.972 1.00 69.62 111 THR A C 1
ATOM 884 O O . THR A 1 111 ? -4.249 5.852 -15.637 1.00 69.62 111 THR A O 1
ATOM 887 N N . LEU A 1 112 ? -5.829 7.270 -16.331 1.00 62.88 112 LEU A N 1
ATOM 888 C CA . LEU A 1 112 ? -4.926 8.419 -16.459 1.00 62.88 112 LEU A CA 1
ATOM 889 C C . LEU A 1 112 ? -4.268 8.828 -15.131 1.00 62.88 112 LEU A C 1
ATOM 891 O O . LEU A 1 112 ? -3.213 9.454 -15.150 1.00 62.88 112 LEU A O 1
ATOM 895 N N . SER A 1 113 ? -4.883 8.506 -13.992 1.00 64.31 113 SER A N 1
ATOM 896 C CA . SER A 1 113 ? -4.417 8.929 -12.670 1.00 64.31 113 SER A CA 1
ATOM 897 C C . SER A 1 113 ? -3.313 8.048 -12.083 1.00 64.31 113 SER A C 1
ATOM 899 O O . SER A 1 113 ? -2.538 8.548 -11.276 1.00 64.31 113 SER A O 1
ATOM 901 N N . SER A 1 114 ? -3.213 6.777 -12.487 1.00 66.44 114 SER A N 1
ATOM 902 C CA . SER A 1 114 ? -2.207 5.820 -11.996 1.00 66.44 114 SER A CA 1
ATOM 903 C C . SER A 1 114 ? -0.923 5.795 -12.825 1.00 66.44 114 SER A C 1
ATOM 905 O O . SER A 1 114 ? -0.045 5.008 -12.515 1.00 66.44 114 SER A O 1
ATOM 907 N N . ASN A 1 115 ? -0.808 6.622 -13.876 1.00 75.94 115 ASN A N 1
ATOM 908 C CA . ASN A 1 115 ? 0.199 6.475 -14.942 1.00 75.94 115 ASN A CA 1
ATOM 909 C C . ASN A 1 115 ? 1.356 7.501 -14.882 1.00 75.94 115 ASN A C 1
ATOM 911 O O . ASN A 1 115 ? 2.040 7.719 -15.881 1.00 75.94 115 ASN A O 1
ATOM 915 N N . ASP A 1 116 ? 1.588 8.140 -13.728 1.00 89.38 116 ASP A N 1
ATOM 916 C CA . ASP A 1 116 ? 2.717 9.059 -13.517 1.00 89.38 116 ASP A CA 1
ATOM 917 C C . ASP A 1 116 ? 3.458 8.755 -12.195 1.00 89.38 116 ASP A C 1
ATOM 919 O O . ASP A 1 116 ? 2.981 9.183 -11.144 1.00 89.38 116 ASP A O 1
ATOM 923 N N . PRO A 1 117 ? 4.652 8.120 -12.221 1.00 93.31 117 PRO A N 1
ATOM 924 C CA . PRO A 1 117 ? 5.451 7.851 -11.015 1.00 93.31 117 PRO A CA 1
ATOM 925 C C . PRO A 1 117 ? 6.098 9.129 -10.444 1.00 93.31 117 PRO A C 1
ATOM 927 O O . PRO A 1 117 ? 6.882 9.098 -9.498 1.00 93.31 117 PRO A O 1
ATOM 930 N N . GLY A 1 118 ? 5.843 10.287 -11.063 1.00 93.75 118 GLY A N 1
ATOM 931 C CA . GLY A 1 118 ? 6.228 11.605 -10.572 1.00 93.75 118 GLY A CA 1
ATOM 932 C C . GLY A 1 118 ? 5.294 12.183 -9.505 1.00 93.75 118 GLY A C 1
ATOM 933 O O . GLY A 1 118 ? 5.596 13.261 -8.986 1.00 93.75 118 GLY A O 1
ATOM 934 N N . ARG A 1 119 ? 4.171 11.519 -9.204 1.00 91.62 119 ARG A N 1
ATOM 935 C CA . ARG A 1 119 ? 3.103 11.995 -8.309 1.00 91.62 119 ARG A CA 1
ATOM 936 C C . ARG A 1 119 ? 2.724 10.922 -7.296 1.00 91.62 119 ARG A C 1
ATOM 938 O O . ARG A 1 119 ? 2.929 9.752 -7.564 1.00 91.62 119 ARG A O 1
ATOM 945 N N . LEU A 1 120 ? 2.111 11.339 -6.193 1.00 93.62 120 LEU A N 1
ATOM 946 C CA . LEU A 1 120 ? 1.485 10.420 -5.243 1.00 93.62 120 LEU A CA 1
ATOM 947 C C . LEU A 1 120 ? 0.157 9.886 -5.798 1.00 93.62 120 LEU A C 1
ATOM 949 O O . LEU A 1 120 ? -0.564 10.606 -6.506 1.00 93.62 120 LEU A O 1
ATOM 953 N N . TYR A 1 121 ? -0.175 8.648 -5.452 1.00 93.44 121 TYR A N 1
ATOM 954 C CA . TYR A 1 121 ? -1.376 7.937 -5.874 1.00 93.44 121 TYR A CA 1
ATOM 955 C C . TYR A 1 121 ? -2.205 7.439 -4.689 1.00 93.44 121 TYR A C 1
ATOM 957 O O . TYR A 1 121 ? -3.319 7.924 -4.474 1.00 93.44 121 TYR A O 1
ATOM 965 N N . ALA A 1 122 ? -1.660 6.520 -3.892 1.00 94.19 122 ALA A N 1
ATOM 966 C CA . ALA A 1 122 ? -2.331 5.942 -2.731 1.00 94.19 122 ALA A CA 1
ATOM 967 C C . ALA A 1 122 ? -2.785 7.013 -1.721 1.00 94.19 122 ALA A C 1
ATOM 969 O O . ALA A 1 122 ? -3.870 6.886 -1.155 1.00 94.19 122 ALA A O 1
ATOM 970 N N . ALA A 1 123 ? -2.026 8.104 -1.565 1.00 94.12 123 ALA A N 1
ATOM 971 C CA . ALA A 1 123 ? -2.293 9.208 -0.639 1.00 94.12 123 ALA A CA 1
ATOM 972 C C . ALA A 1 123 ? -3.686 9.827 -0.802 1.00 94.12 123 ALA A C 1
ATOM 974 O O . ALA A 1 123 ? -4.298 10.247 0.176 1.00 94.12 123 ALA A O 1
ATOM 975 N N . TRP A 1 124 ? -4.174 9.917 -2.043 1.00 89.00 124 TRP A N 1
ATOM 976 C CA . TRP A 1 124 ? -5.488 10.486 -2.355 1.00 89.00 124 TRP A CA 1
ATOM 977 C C . TRP A 1 124 ? -6.494 9.433 -2.822 1.00 89.00 124 TRP A C 1
ATOM 979 O O . TRP A 1 124 ? -7.699 9.668 -2.734 1.00 89.00 124 TRP A O 1
ATOM 989 N N . LYS A 1 125 ? -6.024 8.295 -3.349 1.00 91.06 125 LYS A N 1
ATOM 990 C CA . LYS A 1 125 ? -6.882 7.209 -3.832 1.00 91.06 125 LYS A CA 1
ATOM 991 C C . LYS A 1 125 ? -7.511 6.418 -2.685 1.00 91.06 125 LYS A C 1
ATOM 993 O O . LYS A 1 125 ? -8.667 6.017 -2.815 1.00 91.06 125 LYS A O 1
ATOM 998 N N . SER A 1 126 ? -6.752 6.192 -1.614 1.00 93.38 126 SER A N 1
ATOM 999 C CA . SER A 1 126 ? -7.174 5.426 -0.442 1.00 93.38 126 SER A CA 1
ATOM 1000 C C . SER A 1 126 ? -7.795 6.331 0.604 1.00 93.38 126 SER A C 1
ATOM 1002 O O . SER A 1 126 ? -7.177 7.319 1.012 1.00 93.38 126 SER A O 1
ATOM 1004 N N . VAL A 1 127 ? -8.982 5.974 1.103 1.00 93.69 127 VAL A N 1
ATOM 1005 C CA . VAL A 1 127 ? -9.556 6.711 2.226 1.00 93.69 127 VAL A CA 1
ATOM 1006 C C . VAL A 1 127 ? -8.688 6.587 3.474 1.00 93.69 127 VAL A C 1
ATOM 1008 O O . VAL A 1 127 ? -8.492 7.596 4.141 1.00 93.69 127 VAL A O 1
ATOM 1011 N N . TRP A 1 128 ? -8.120 5.410 3.758 1.00 95.50 128 TRP A N 1
ATOM 1012 C CA . TRP A 1 128 ? -7.278 5.196 4.936 1.00 95.50 128 TRP A CA 1
ATOM 1013 C C . TRP A 1 128 ? -6.135 6.195 4.961 1.00 95.50 128 TRP A C 1
ATOM 1015 O O . TRP A 1 128 ? -5.951 6.902 5.948 1.00 95.50 128 TRP A O 1
ATOM 1025 N N . TYR A 1 129 ? -5.411 6.305 3.848 1.00 96.56 129 TYR A N 1
ATOM 1026 C CA . TYR A 1 129 ? -4.289 7.227 3.760 1.00 96.56 129 TYR A CA 1
ATOM 1027 C C . TYR A 1 129 ? -4.756 8.674 3.722 1.00 96.56 129 TYR A C 1
ATOM 1029 O O . TYR A 1 129 ? -4.216 9.479 4.473 1.00 96.56 129 TYR A O 1
ATOM 1037 N N . SER A 1 130 ? -5.797 9.004 2.952 1.00 95.56 130 SER A N 1
ATOM 1038 C CA . SER A 1 130 ? -6.314 10.375 2.923 1.00 95.56 130 SER A CA 1
ATOM 1039 C C . SER A 1 130 ? -6.741 10.872 4.310 1.00 95.56 130 SER A C 1
ATOM 1041 O O . SER A 1 130 ? -6.481 12.025 4.628 1.00 95.56 1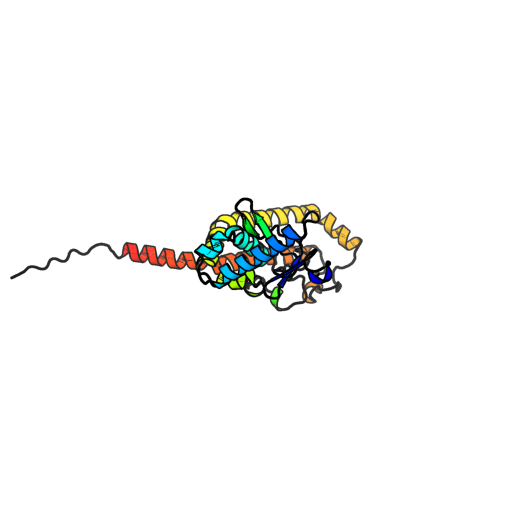30 SER A O 1
ATOM 1043 N N . SER A 1 131 ? -7.313 10.000 5.153 1.00 96.31 131 SER A N 1
ATOM 1044 C CA . SER A 1 131 ? -7.701 10.320 6.530 1.00 96.31 131 SER A CA 1
ATOM 1045 C C . SER A 1 131 ? -6.509 10.361 7.484 1.00 96.31 131 SER A C 1
ATOM 1047 O O . SER A 1 131 ? -6.433 11.252 8.322 1.00 96.31 131 SER A O 1
ATOM 1049 N N . LEU A 1 132 ? -5.551 9.436 7.371 1.00 97.75 132 LEU A N 1
ATOM 1050 C CA . LEU A 1 132 ? -4.353 9.448 8.219 1.00 97.75 132 LEU A CA 1
ATOM 1051 C C . LEU A 1 132 ? -3.453 10.657 7.922 1.00 97.75 132 LEU A C 1
ATOM 1053 O O . LEU A 1 132 ? -2.878 11.222 8.845 1.00 97.75 132 LEU A O 1
ATOM 1057 N N . PHE A 1 133 ? -3.385 11.114 6.668 1.00 96.81 133 PHE A N 1
ATOM 1058 C CA . PHE A 1 133 ? -2.660 12.331 6.287 1.00 96.81 133 PHE A CA 1
ATOM 1059 C C . PHE A 1 133 ? -3.306 13.636 6.783 1.00 96.81 133 PHE A C 1
ATOM 1061 O O . PHE A 1 133 ? -2.696 14.695 6.622 1.00 96.81 133 PHE A O 1
ATOM 1068 N N . GLU A 1 134 ? -4.496 13.595 7.396 1.00 96.62 134 GLU A N 1
ATOM 1069 C CA . GLU A 1 134 ? -5.056 14.752 8.115 1.00 96.62 134 GLU A CA 1
ATOM 1070 C C . GLU A 1 134 ? -4.341 15.012 9.454 1.00 96.62 134 GLU A C 1
ATOM 1072 O O . GLU A 1 134 ? -4.431 16.117 9.988 1.00 96.62 134 GLU A O 1
ATOM 1077 N N . TYR A 1 135 ? -3.605 14.023 9.970 1.00 97.81 135 TYR A N 1
ATOM 1078 C CA . TYR A 1 135 ? -2.783 14.120 11.174 1.00 97.81 135 TYR A CA 1
ATOM 1079 C C . TYR A 1 135 ? -1.342 14.466 10.797 1.00 97.81 135 TYR A C 1
ATOM 1081 O O . TYR A 1 135 ? -0.770 13.842 9.902 1.00 97.81 135 TYR A O 1
ATOM 1089 N N . GLU A 1 136 ? -0.738 15.451 11.467 1.00 96.19 136 GLU A N 1
ATOM 1090 C CA . GLU A 1 136 ? 0.631 15.903 11.164 1.00 96.19 136 GLU A CA 1
ATOM 1091 C C . GLU A 1 136 ? 1.675 14.807 11.452 1.00 96.19 136 GLU A C 1
ATOM 1093 O O . GLU A 1 136 ? 2.715 14.747 10.800 1.00 96.19 136 GLU A O 1
ATOM 1098 N N . GLU A 1 137 ? 1.367 13.889 12.367 1.00 97.31 137 GLU A N 1
ATOM 1099 C CA . GLU A 1 137 ? 2.243 12.810 12.816 1.00 97.31 137 GLU A CA 1
ATOM 1100 C C . GLU A 1 137 ? 2.440 11.701 11.770 1.00 97.31 137 GLU A C 1
ATOM 1102 O O . GLU A 1 137 ? 3.506 11.085 11.702 1.00 97.31 137 GLU A O 1
ATOM 1107 N N . PHE A 1 138 ? 1.436 11.427 10.932 1.00 98.12 138 PHE A N 1
ATOM 1108 C CA . PHE A 1 138 ? 1.525 10.365 9.927 1.00 98.12 138 PHE A CA 1
ATOM 1109 C C . PHE A 1 138 ? 2.545 10.649 8.802 1.00 98.12 138 PHE A C 1
ATOM 1111 O O . PHE A 1 138 ? 3.373 9.776 8.529 1.00 98.12 138 PHE A O 1
ATOM 1118 N N . PRO A 1 139 ? 2.576 11.831 8.144 1.00 96.38 139 PRO A N 1
ATOM 1119 C CA . PRO A 1 139 ? 3.620 12.140 7.167 1.00 96.38 139 PRO A CA 1
ATOM 1120 C C . PRO A 1 139 ? 5.025 12.201 7.783 1.00 96.38 139 PRO A C 1
ATOM 1122 O O . PRO A 1 139 ? 5.987 11.872 7.085 1.00 96.38 139 PRO A O 1
ATOM 1125 N N . ASP A 1 140 ? 5.158 12.569 9.061 1.00 95.75 140 ASP A N 1
ATOM 1126 C CA . ASP A 1 140 ? 6.438 12.502 9.776 1.00 95.75 140 ASP A CA 1
ATOM 1127 C C . ASP A 1 140 ? 6.905 11.049 9.932 1.00 95.75 140 ASP A C 1
ATOM 1129 O O . ASP A 1 140 ? 8.042 10.730 9.585 1.00 95.75 140 ASP A O 1
ATOM 1133 N N . MET A 1 141 ? 6.005 10.141 10.317 1.00 96.44 141 MET A N 1
ATOM 1134 C CA . MET A 1 141 ? 6.292 8.705 10.396 1.00 96.44 141 MET A C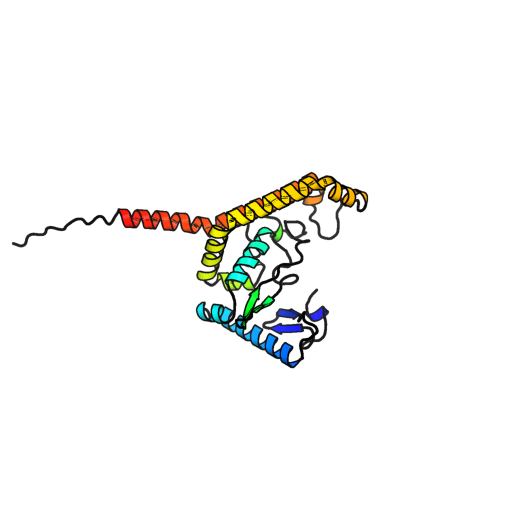A 1
ATOM 1135 C C . MET A 1 141 ? 6.700 8.111 9.040 1.00 96.44 141 MET A C 1
ATOM 1137 O O . MET A 1 141 ? 7.663 7.348 8.957 1.00 96.44 141 MET A O 1
ATOM 1141 N N . VAL A 1 142 ? 6.016 8.487 7.954 1.00 98.12 142 VAL A N 1
ATOM 1142 C CA . VAL A 1 142 ? 6.394 8.077 6.589 1.00 98.12 142 VAL A CA 1
ATOM 1143 C C . VAL A 1 142 ? 7.787 8.604 6.225 1.00 98.12 142 VAL A C 1
ATOM 1145 O O . VAL A 1 142 ? 8.594 7.874 5.648 1.00 98.12 142 VAL A O 1
ATOM 1148 N N . SER A 1 143 ? 8.094 9.856 6.574 1.00 96.94 143 SER A N 1
ATOM 1149 C CA . SER A 1 143 ? 9.405 10.469 6.333 1.00 96.94 143 SER A CA 1
ATOM 1150 C C . SER A 1 143 ? 10.531 9.768 7.098 1.00 96.94 143 SER A C 1
ATOM 1152 O O . SER A 1 143 ? 11.596 9.512 6.527 1.00 96.94 143 SER A O 1
ATOM 1154 N N . GLU A 1 144 ? 10.305 9.420 8.366 1.00 96.38 144 GLU A N 1
ATOM 1155 C CA . GLU A 1 144 ? 11.257 8.675 9.198 1.00 96.38 144 GLU A CA 1
ATOM 1156 C C . GLU A 1 144 ? 11.501 7.269 8.647 1.00 96.38 144 GLU A C 1
ATOM 1158 O O . GLU A 1 144 ? 12.656 6.880 8.446 1.00 96.38 144 GLU A O 1
ATOM 1163 N N . LEU A 1 145 ? 10.428 6.547 8.307 1.00 97.50 145 LEU A N 1
ATOM 1164 C CA . LEU A 1 145 ? 10.509 5.226 7.690 1.00 97.50 145 LEU A CA 1
ATOM 1165 C C . LEU A 1 145 ? 11.308 5.270 6.382 1.00 97.50 145 LEU A C 1
ATOM 1167 O O . LEU A 1 145 ? 12.212 4.459 6.183 1.00 97.50 145 LEU A O 1
ATOM 1171 N N . LEU A 1 146 ? 11.013 6.219 5.489 1.00 97.12 146 LEU A N 1
ATOM 1172 C CA . LEU A 1 146 ? 11.748 6.377 4.232 1.00 97.12 146 LEU A CA 1
ATOM 1173 C C . LEU A 1 146 ? 13.215 6.734 4.479 1.00 97.12 146 LEU A C 1
ATOM 1175 O O . LEU A 1 146 ? 14.090 6.137 3.859 1.00 97.12 146 LEU A O 1
ATOM 1179 N N . SER A 1 147 ? 13.503 7.637 5.416 1.00 95.75 147 SER A N 1
ATOM 1180 C CA . SER A 1 147 ? 14.880 8.015 5.759 1.00 95.75 147 SER A CA 1
ATOM 1181 C C . SER A 1 147 ? 15.696 6.826 6.275 1.00 95.75 147 SER A C 1
ATOM 1183 O O . SER A 1 147 ? 16.886 6.714 5.981 1.00 95.75 147 SER A O 1
ATOM 1185 N N . GLU A 1 148 ? 15.065 5.914 7.018 1.00 96.38 148 GLU A N 1
ATOM 1186 C CA . GLU A 1 148 ? 15.708 4.694 7.509 1.00 96.38 148 GLU A CA 1
ATOM 1187 C C . GLU A 1 148 ? 15.833 3.617 6.417 1.00 96.38 148 GLU A C 1
ATOM 1189 O O . GLU A 1 148 ? 16.854 2.927 6.320 1.00 96.38 148 GLU A O 1
ATOM 1194 N N . LYS A 1 149 ? 14.790 3.435 5.599 1.00 97.38 149 LYS A N 1
ATOM 1195 C CA . LYS A 1 149 ? 14.647 2.272 4.711 1.00 97.38 149 LYS A CA 1
ATOM 1196 C C . LYS A 1 149 ? 14.977 2.538 3.248 1.00 97.38 149 LYS A C 1
ATOM 1198 O O . LYS A 1 149 ? 15.130 1.559 2.523 1.00 97.38 149 LYS A O 1
ATOM 1203 N N . GLU A 1 150 ? 15.157 3.780 2.791 1.00 96.81 150 GLU A N 1
ATOM 1204 C CA . GLU A 1 150 ? 15.431 4.097 1.375 1.00 96.81 150 GLU A CA 1
ATOM 1205 C C . GLU A 1 150 ? 16.570 3.235 0.815 1.00 96.81 150 GLU A C 1
ATOM 1207 O O . GLU A 1 150 ? 16.424 2.597 -0.228 1.00 96.81 150 GLU A O 1
ATOM 1212 N N . GLY A 1 151 ? 17.693 3.157 1.534 1.00 97.94 151 GLY A N 1
ATOM 1213 C CA . GLY A 1 151 ? 18.845 2.363 1.110 1.00 97.94 151 GLY A CA 1
ATOM 1214 C C . GLY A 1 151 ? 18.543 0.865 0.996 1.00 97.94 151 GLY A C 1
ATOM 1215 O O . GLY A 1 151 ? 19.094 0.200 0.119 1.00 97.94 151 GLY A O 1
ATOM 1216 N N . LEU A 1 152 ? 17.667 0.332 1.852 1.00 98.25 152 LEU A N 1
ATOM 1217 C CA . LEU A 1 152 ? 17.223 -1.061 1.797 1.00 98.25 152 LEU A CA 1
ATOM 1218 C C . LEU A 1 152 ? 16.251 -1.290 0.632 1.00 98.25 152 LEU A C 1
ATOM 1220 O O . LEU A 1 152 ? 16.378 -2.289 -0.069 1.00 98.25 152 LEU A O 1
ATOM 1224 N N . ILE A 1 153 ? 15.327 -0.357 0.389 1.00 98.12 153 ILE A N 1
ATOM 1225 C CA . ILE A 1 153 ? 14.376 -0.427 -0.730 1.00 98.12 153 ILE A CA 1
ATOM 1226 C C . ILE A 1 153 ? 15.137 -0.395 -2.060 1.00 98.12 153 ILE A C 1
ATOM 1228 O O . ILE A 1 153 ? 14.909 -1.252 -2.910 1.00 98.12 153 ILE A O 1
ATOM 1232 N N . ARG A 1 154 ? 16.107 0.517 -2.225 1.00 98.44 154 ARG A N 1
ATOM 1233 C CA . ARG A 1 154 ? 16.966 0.558 -3.423 1.00 98.44 154 ARG A CA 1
ATOM 1234 C C . ARG A 1 154 ? 17.716 -0.755 -3.629 1.00 98.44 154 ARG A C 1
ATOM 1236 O O . ARG A 1 154 ? 17.697 -1.290 -4.729 1.00 98.44 154 ARG A O 1
ATOM 1243 N N . GLN A 1 155 ? 18.299 -1.313 -2.567 1.00 98.50 155 GLN A N 1
ATOM 1244 C CA . GLN A 1 155 ? 18.966 -2.616 -2.634 1.00 98.50 155 GLN A CA 1
ATOM 1245 C C . GLN A 1 155 ? 18.013 -3.748 -3.033 1.00 98.50 155 GLN A C 1
ATOM 1247 O O . GLN A 1 155 ? 18.410 -4.626 -3.795 1.00 98.50 155 GLN A O 1
ATOM 1252 N N . ALA A 1 156 ? 16.770 -3.742 -2.546 1.00 97.94 156 ALA A N 1
ATOM 1253 C CA . ALA A 1 156 ? 15.766 -4.728 -2.933 1.00 97.94 156 ALA A CA 1
ATOM 1254 C C . ALA A 1 156 ? 15.388 -4.598 -4.418 1.00 97.94 156 ALA A C 1
ATOM 1256 O O . ALA A 1 156 ? 15.338 -5.610 -5.119 1.00 97.94 156 ALA A O 1
ATOM 1257 N N . LEU A 1 157 ? 15.201 -3.369 -4.914 1.00 98.00 157 LEU A N 1
ATOM 1258 C CA . LEU A 1 157 ? 14.946 -3.093 -6.332 1.00 98.00 157 LEU A CA 1
ATOM 1259 C C . LEU A 1 157 ? 16.123 -3.528 -7.214 1.00 98.00 157 LEU A C 1
ATOM 1261 O O . LEU A 1 157 ? 15.917 -4.234 -8.199 1.00 98.00 157 LEU A O 1
ATOM 1265 N N . ASP A 1 158 ? 17.354 -3.186 -6.834 1.00 98.38 158 ASP A N 1
ATOM 1266 C CA . ASP A 1 158 ? 18.568 -3.612 -7.539 1.00 98.38 158 ASP A CA 1
ATOM 1267 C C . ASP A 1 158 ? 18.720 -5.138 -7.533 1.00 98.38 158 ASP A C 1
ATOM 1269 O O . ASP A 1 158 ? 19.092 -5.745 -8.539 1.00 98.38 158 ASP A O 1
ATOM 1273 N N . HIS A 1 159 ? 18.434 -5.790 -6.406 1.00 97.94 159 HIS A N 1
ATOM 1274 C CA . HIS A 1 159 ? 18.487 -7.244 -6.306 1.00 97.94 159 HIS A CA 1
ATOM 1275 C C . HIS A 1 159 ? 17.455 -7.907 -7.226 1.00 97.94 159 HIS A C 1
ATOM 1277 O O . HIS A 1 159 ? 17.807 -8.824 -7.969 1.00 97.94 159 HIS A O 1
ATOM 1283 N N . GLY A 1 160 ? 16.214 -7.412 -7.224 1.00 95.88 160 GLY A N 1
ATOM 1284 C CA . GLY A 1 160 ? 15.153 -7.865 -8.121 1.00 95.88 160 GLY A CA 1
ATOM 1285 C C . GLY A 1 160 ? 15.518 -7.671 -9.593 1.00 95.88 160 GLY A C 1
ATOM 1286 O O . GLY A 1 160 ? 15.434 -8.619 -10.370 1.00 95.88 160 GLY A O 1
ATOM 1287 N N . ALA A 1 161 ? 16.021 -6.490 -9.963 1.00 96.88 161 ALA A N 1
ATOM 1288 C CA . ALA A 1 161 ? 16.479 -6.191 -11.320 1.00 96.88 161 ALA A CA 1
ATOM 1289 C C . ALA A 1 161 ? 17.579 -7.155 -11.788 1.00 96.88 161 ALA A C 1
ATOM 1291 O O . ALA A 1 161 ? 17.507 -7.706 -12.889 1.00 96.88 161 ALA A O 1
ATOM 1292 N N . ASN A 1 162 ? 18.574 -7.412 -10.932 1.00 97.31 162 ASN A N 1
ATOM 1293 C CA . ASN A 1 162 ? 19.649 -8.363 -11.212 1.00 97.31 162 ASN A CA 1
ATOM 1294 C C . ASN A 1 162 ? 19.139 -9.801 -11.348 1.00 97.31 162 ASN A C 1
ATOM 1296 O O . ASN A 1 162 ? 19.551 -10.507 -12.268 1.00 97.31 162 ASN A O 1
ATOM 1300 N N . TYR A 1 163 ? 18.251 -10.240 -10.453 1.00 95.75 163 TYR A N 1
ATOM 1301 C CA . TYR A 1 163 ? 17.647 -11.568 -10.524 1.00 95.75 163 TYR A CA 1
ATOM 1302 C C . TYR A 1 163 ? 16.866 -11.746 -11.829 1.00 95.75 163 TYR A C 1
ATOM 1304 O O . TYR A 1 163 ? 17.099 -12.711 -12.551 1.00 95.75 163 TYR A O 1
ATOM 1312 N N . ILE A 1 164 ? 15.990 -10.796 -12.163 1.00 94.06 164 ILE A N 1
ATOM 1313 C CA . ILE A 1 164 ? 15.154 -10.835 -13.369 1.00 94.06 164 ILE A CA 1
ATOM 1314 C C . ILE A 1 164 ? 16.027 -10.850 -14.630 1.00 94.06 164 ILE A C 1
ATOM 1316 O O . ILE A 1 164 ? 15.804 -11.675 -15.513 1.00 94.06 164 ILE A O 1
ATOM 1320 N N . SER A 1 165 ? 17.076 -10.025 -14.673 1.00 93.81 165 SER A N 1
ATOM 1321 C CA . SER A 1 165 ? 18.014 -9.965 -15.804 1.00 93.81 165 SER A CA 1
ATOM 1322 C C . SER A 1 165 ? 18.781 -11.274 -16.023 1.00 93.81 165 SER A C 1
ATOM 1324 O O . SER A 1 165 ? 19.106 -11.619 -17.153 1.00 93.81 165 SER A O 1
ATOM 1326 N N . GLN A 1 166 ? 19.072 -12.028 -14.957 1.00 95.56 166 GLN A N 1
ATOM 1327 C CA . GLN A 1 166 ? 19.729 -13.342 -15.049 1.00 95.56 166 GLN A CA 1
ATOM 1328 C C . GLN A 1 166 ? 18.792 -14.465 -15.517 1.00 95.56 166 GLN A C 1
ATOM 1330 O O . GLN A 1 166 ? 19.266 -15.555 -15.835 1.00 95.56 166 GLN A O 1
ATOM 1335 N N . HIS A 1 167 ? 17.483 -14.209 -15.546 1.00 94.75 167 HIS A N 1
ATOM 1336 C CA . HIS A 1 167 ? 16.447 -15.170 -15.918 1.00 94.75 167 HIS A CA 1
ATOM 1337 C C . HIS A 1 167 ? 15.627 -14.689 -17.126 1.00 94.75 167 HIS A C 1
ATOM 1339 O O . HIS A 1 167 ? 14.512 -15.162 -17.335 1.00 94.75 167 HIS A O 1
ATOM 1345 N N . ASP A 1 168 ? 16.169 -13.783 -17.947 1.00 92.88 168 ASP A N 1
ATOM 1346 C CA . ASP A 1 168 ? 15.517 -13.217 -19.138 1.00 92.88 168 ASP A CA 1
ATOM 1347 C C . ASP A 1 168 ? 14.888 -14.291 -20.043 1.00 92.88 168 ASP A C 1
ATOM 1349 O O . ASP A 1 168 ? 13.739 -14.178 -20.475 1.00 92.88 168 ASP A O 1
ATOM 1353 N N . SER A 1 169 ? 15.598 -15.401 -20.249 1.00 93.31 169 SER A N 1
ATOM 1354 C CA . SER A 1 169 ? 15.143 -16.517 -21.071 1.00 93.31 169 SER A CA 1
ATOM 1355 C C . SER A 1 169 ? 13.845 -17.153 -20.563 1.00 93.31 169 SER A C 1
ATOM 1357 O O . SER A 1 169 ? 13.079 -17.687 -21.364 1.00 93.31 169 SER A O 1
ATOM 1359 N N . ASP A 1 170 ? 13.576 -17.113 -19.256 1.00 92.75 170 ASP A N 1
ATOM 1360 C CA . ASP A 1 170 ? 12.358 -17.664 -18.659 1.00 92.75 170 ASP A CA 1
ATOM 1361 C C . ASP A 1 170 ? 11.150 -16.794 -19.015 1.00 92.75 170 ASP A C 1
ATOM 1363 O O . ASP A 1 170 ? 10.103 -17.314 -19.410 1.00 92.75 170 ASP A O 1
ATOM 1367 N N . PHE A 1 171 ? 11.326 -15.473 -18.965 1.00 89.69 171 PHE A N 1
ATOM 1368 C CA . PHE A 1 171 ? 10.307 -14.507 -19.363 1.00 89.69 171 PHE A CA 1
ATOM 1369 C C . PHE A 1 171 ? 10.090 -14.494 -20.878 1.00 89.69 171 PHE A C 1
ATOM 1371 O O . PHE A 1 171 ? 8.951 -14.444 -21.332 1.00 89.69 171 PHE A O 1
ATOM 1378 N N . MET A 1 172 ? 11.145 -14.626 -21.684 1.00 90.38 172 MET A N 1
ATOM 1379 C CA . MET A 1 172 ? 11.002 -14.713 -23.142 1.00 90.38 172 MET A CA 1
ATOM 1380 C C . MET A 1 172 ? 10.177 -15.936 -23.565 1.00 90.38 172 MET A C 1
ATOM 1382 O O . MET A 1 172 ? 9.304 -15.820 -24.424 1.00 90.38 172 MET A O 1
ATOM 1386 N N . ARG A 1 173 ? 10.351 -17.089 -22.900 1.00 93.50 173 ARG A N 1
ATOM 1387 C CA . ARG A 1 173 ? 9.517 -18.285 -23.139 1.00 93.50 173 ARG A CA 1
ATOM 1388 C C . ARG A 1 173 ? 8.044 -18.081 -22.778 1.00 93.50 173 ARG A C 1
ATOM 1390 O O . ARG A 1 173 ? 7.182 -18.746 -23.354 1.00 93.50 173 ARG A O 1
ATOM 1397 N N . ASN A 1 174 ? 7.732 -17.173 -21.849 1.00 92.00 174 ASN A N 1
ATOM 1398 C CA . ASN A 1 174 ? 6.350 -16.769 -21.590 1.00 92.00 174 ASN A CA 1
ATOM 1399 C C . ASN A 1 174 ? 5.743 -16.154 -22.858 1.00 92.00 174 ASN A C 1
ATOM 1401 O O . ASN A 1 174 ? 4.683 -16.594 -23.292 1.00 92.00 174 ASN A O 1
ATOM 1405 N N . TYR A 1 175 ? 6.452 -15.234 -23.511 1.00 91.25 175 TYR A N 1
ATOM 1406 C CA . TYR A 1 175 ? 5.970 -14.592 -24.736 1.00 91.25 175 TYR A CA 1
ATOM 1407 C C . TYR A 1 175 ? 5.982 -15.503 -25.971 1.00 91.25 175 TYR A C 1
ATOM 1409 O O . TYR A 1 175 ? 5.170 -15.320 -26.872 1.00 91.25 175 TYR A O 1
ATOM 1417 N N . GLU A 1 176 ? 6.818 -16.547 -25.997 1.00 91.69 176 GLU A N 1
ATOM 1418 C CA . GLU A 1 176 ? 6.725 -17.604 -27.021 1.00 91.69 176 GLU A CA 1
ATOM 1419 C C . GLU A 1 176 ? 5.407 -18.389 -26.928 1.00 91.69 176 GLU A C 1
ATOM 1421 O O . GLU A 1 176 ? 4.845 -18.807 -27.943 1.00 91.69 176 GLU A O 1
ATOM 1426 N N . LYS A 1 177 ? 4.918 -18.625 -25.705 1.00 93.50 177 LYS A N 1
ATOM 1427 C CA . LYS A 1 177 ? 3.669 -19.358 -25.462 1.00 93.50 177 LYS A CA 1
ATOM 1428 C C . LYS A 1 177 ? 2.443 -18.452 -25.549 1.00 93.50 177 LYS A C 1
ATOM 1430 O O . LYS A 1 177 ? 1.424 -18.848 -26.116 1.00 93.50 177 LYS A O 1
ATOM 1435 N N . TRP A 1 178 ? 2.534 -17.277 -24.944 1.00 92.19 178 TRP A N 1
ATOM 1436 C CA . TRP A 1 178 ? 1.501 -16.255 -24.890 1.00 92.19 178 TRP A CA 1
ATOM 1437 C C . TRP A 1 178 ? 2.015 -15.022 -25.624 1.00 92.19 178 TRP A C 1
ATOM 1439 O O . TRP A 1 178 ? 2.620 -14.133 -25.036 1.00 92.19 178 TRP A O 1
ATOM 1449 N N . ASP A 1 179 ? 1.781 -14.998 -26.931 1.00 89.62 179 ASP A N 1
ATOM 1450 C CA . ASP A 1 179 ? 2.217 -13.932 -27.831 1.00 89.62 179 ASP A CA 1
ATOM 1451 C C . ASP A 1 179 ? 1.391 -12.653 -27.588 1.00 89.62 179 ASP A C 1
ATOM 1453 O O . ASP A 1 179 ? 0.391 -12.409 -28.271 1.00 89.62 179 ASP A O 1
ATOM 1457 N N . THR A 1 180 ? 1.756 -11.906 -26.541 1.00 89.44 180 THR A N 1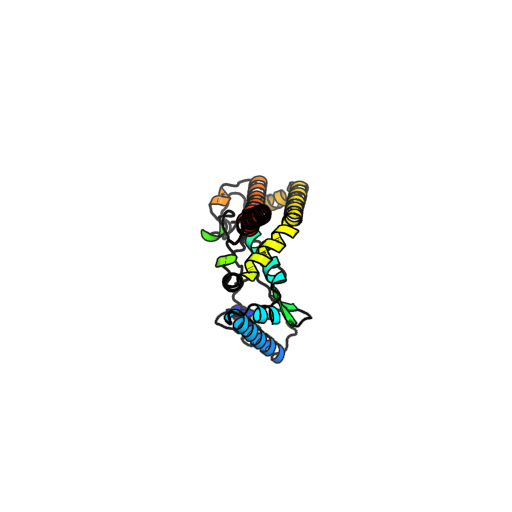
ATOM 1458 C CA . THR A 1 180 ? 1.054 -10.711 -26.038 1.00 89.44 180 THR A CA 1
ATOM 1459 C C . THR A 1 180 ? 1.858 -9.416 -26.144 1.00 89.44 180 THR A C 1
ATOM 1461 O O . THR A 1 180 ? 1.273 -8.356 -25.941 1.00 89.44 180 THR A O 1
ATOM 1464 N N . LEU A 1 181 ? 3.163 -9.477 -26.442 1.00 88.62 181 LEU A N 1
ATOM 1465 C CA . LEU A 1 181 ? 3.959 -8.279 -26.757 1.00 88.62 181 LEU A CA 1
ATOM 1466 C C . LEU A 1 181 ? 3.309 -7.545 -27.931 1.00 88.62 181 LEU A C 1
ATOM 1468 O O . LEU A 1 181 ? 2.730 -8.214 -28.775 1.00 88.62 181 LEU A O 1
ATOM 1472 N N . ASP A 1 182 ? 3.366 -6.211 -27.948 1.00 84.38 182 ASP A N 1
ATOM 1473 C CA . ASP A 1 182 ? 2.726 -5.326 -28.943 1.00 84.38 182 ASP A CA 1
ATOM 1474 C C . ASP A 1 182 ? 1.183 -5.388 -29.060 1.00 84.38 182 ASP A C 1
ATOM 1476 O O . ASP A 1 182 ? 0.576 -4.619 -29.818 1.00 84.38 182 ASP A O 1
ATOM 1480 N N . LYS A 1 183 ? 0.509 -6.231 -28.264 1.00 86.50 183 LYS A N 1
ATOM 1481 C CA . LYS A 1 183 ? -0.942 -6.458 -28.351 1.00 86.50 183 LYS A CA 1
ATOM 1482 C C . LYS A 1 183 ? -1.690 -5.914 -27.154 1.00 86.50 183 LYS A C 1
ATOM 1484 O O . LYS A 1 183 ? -1.290 -6.057 -26.006 1.00 86.50 183 LYS A O 1
ATOM 1489 N N . HIS A 1 184 ? -2.857 -5.345 -27.433 1.00 85.81 184 HIS A N 1
ATOM 1490 C CA . HIS A 1 184 ? -3.772 -4.914 -26.387 1.00 85.81 184 HIS A CA 1
ATOM 1491 C C . HIS A 1 184 ? -4.375 -6.127 -25.677 1.00 85.81 184 HIS A C 1
ATOM 1493 O O . HIS A 1 184 ? -5.236 -6.817 -26.231 1.00 85.81 184 HIS A O 1
ATOM 1499 N N . VAL A 1 185 ? -3.938 -6.356 -24.442 1.00 81.69 185 VAL A N 1
ATOM 1500 C CA . VAL A 1 185 ? -4.477 -7.372 -23.541 1.00 81.69 185 VAL A CA 1
ATOM 1501 C C . VAL A 1 185 ? -5.204 -6.678 -22.397 1.00 81.69 185 VAL A C 1
ATOM 1503 O O . VAL A 1 185 ? -4.645 -5.824 -21.716 1.00 81.69 185 VAL A O 1
ATOM 1506 N N . ASP A 1 186 ? -6.467 -7.062 -22.215 1.00 82.50 186 ASP A N 1
ATOM 1507 C CA . ASP A 1 186 ? -7.322 -6.644 -21.104 1.00 82.50 186 ASP A CA 1
ATOM 1508 C C . ASP A 1 186 ? -7.281 -5.130 -20.808 1.00 82.50 186 ASP A C 1
ATOM 1510 O O . ASP A 1 186 ? -7.721 -4.334 -21.640 1.00 82.50 186 ASP A O 1
ATOM 1514 N N . MET A 1 187 ? -6.747 -4.738 -19.647 1.00 82.00 187 MET A N 1
ATOM 1515 C CA . MET A 1 187 ? -6.728 -3.367 -19.140 1.00 82.00 187 MET A CA 1
ATOM 1516 C C . MET A 1 187 ? -5.388 -2.646 -19.365 1.00 82.00 187 MET A C 1
ATOM 1518 O O . MET A 1 187 ? -5.177 -1.574 -18.793 1.00 82.00 187 MET A O 1
ATOM 1522 N N . ASN A 1 188 ? -4.464 -3.190 -20.168 1.00 85.25 188 ASN A N 1
ATOM 1523 C CA . ASN A 1 188 ? -3.165 -2.545 -20.377 1.00 85.25 188 ASN A CA 1
ATOM 1524 C C . ASN A 1 188 ? -3.316 -1.229 -21.167 1.00 85.25 188 ASN A C 1
ATOM 1526 O O . ASN A 1 188 ? -4.042 -1.169 -22.164 1.00 85.25 188 ASN A O 1
ATOM 1530 N N . PRO A 1 189 ? -2.624 -0.148 -20.769 1.00 85.31 189 PRO A N 1
ATOM 1531 C CA . PRO A 1 189 ? -2.716 1.119 -21.477 1.00 85.31 189 PRO A CA 1
ATOM 1532 C C . PRO A 1 189 ? -2.036 1.054 -22.848 1.00 85.31 189 PRO A C 1
ATOM 1534 O O . PRO A 1 189 ? -0.964 0.474 -23.008 1.00 85.31 189 PRO A O 1
ATOM 1537 N N . PHE A 1 190 ? -2.608 1.762 -23.829 1.00 84.94 190 PHE A N 1
ATOM 1538 C CA . PHE A 1 190 ? -2.097 1.804 -25.207 1.00 84.94 190 PHE A CA 1
ATOM 1539 C C . PHE A 1 190 ? -0.625 2.219 -25.327 1.00 84.94 190 PHE A C 1
ATOM 1541 O O . PHE A 1 190 ? 0.032 1.833 -26.288 1.00 84.94 190 PHE A O 1
ATOM 1548 N N . MET A 1 191 ? -0.100 3.003 -24.379 1.00 82.88 191 MET A N 1
ATOM 1549 C CA . MET A 1 191 ? 1.310 3.408 -24.395 1.00 82.88 191 MET A CA 1
ATOM 1550 C C . MET A 1 191 ? 2.265 2.220 -24.231 1.00 82.88 191 MET A C 1
ATOM 1552 O O . MET A 1 191 ? 3.350 2.259 -24.799 1.00 82.88 191 MET A O 1
ATOM 1556 N N . LEU A 1 192 ? 1.863 1.161 -23.518 1.00 86.44 192 LEU A N 1
ATOM 1557 C CA . LEU A 1 192 ? 2.696 -0.033 -23.351 1.00 86.44 192 LEU A CA 1
ATOM 1558 C C . LEU A 1 192 ? 2.744 -0.906 -24.607 1.00 86.44 192 LEU A C 1
ATOM 1560 O O . LEU A 1 192 ? 3.657 -1.705 -24.734 1.00 86.44 192 LEU A O 1
ATOM 1564 N N . LEU A 1 193 ? 1.844 -0.704 -25.576 1.00 85.56 193 LEU A N 1
ATOM 1565 C CA . LEU A 1 193 ? 1.910 -1.390 -26.876 1.00 85.56 193 LEU A CA 1
ATOM 1566 C C . LEU A 1 193 ? 3.086 -0.935 -27.737 1.00 85.56 193 LEU A C 1
ATOM 1568 O O . LEU A 1 193 ? 3.413 -1.587 -28.720 1.00 85.56 193 LEU A O 1
ATOM 1572 N N . ALA A 1 194 ? 3.685 0.209 -27.401 1.00 87.19 194 ALA A N 1
ATOM 1573 C CA . ALA A 1 194 ? 4.900 0.675 -28.051 1.00 87.19 194 ALA A CA 1
ATOM 1574 C C . ALA A 1 194 ? 6.153 -0.071 -27.566 1.00 87.19 194 ALA A C 1
ATOM 1576 O O . ALA A 1 194 ? 7.213 0.138 -28.146 1.00 87.19 194 ALA A O 1
ATOM 1577 N N . LEU A 1 195 ? 6.038 -0.883 -26.508 1.00 89.81 195 LEU A N 1
ATOM 1578 C CA . LEU A 1 195 ? 7.095 -1.756 -26.014 1.00 89.81 195 LEU A CA 1
ATOM 1579 C C . LEU A 1 195 ? 6.872 -3.131 -26.657 1.00 89.81 195 LEU A C 1
ATOM 1581 O O . LEU A 1 195 ? 5.877 -3.801 -26.376 1.00 89.81 195 LEU A O 1
ATOM 1585 N N . ASP A 1 196 ? 7.750 -3.526 -27.574 1.00 88.44 196 ASP A N 1
ATOM 1586 C CA . ASP A 1 196 ? 7.610 -4.762 -28.355 1.00 88.44 196 ASP A CA 1
ATOM 1587 C C . ASP A 1 196 ? 8.598 -5.854 -27.919 1.00 88.44 196 ASP A C 1
ATOM 1589 O O . ASP A 1 196 ? 8.561 -6.984 -28.415 1.00 88.44 196 ASP A O 1
ATOM 1593 N N . THR A 1 197 ? 9.430 -5.561 -26.916 1.00 90.75 197 THR A N 1
ATOM 1594 C CA . THR A 1 197 ? 10.336 -6.528 -26.295 1.00 90.75 197 THR A CA 1
ATOM 1595 C C . THR A 1 197 ? 10.135 -6.645 -24.787 1.00 90.75 197 THR A C 1
ATOM 1597 O O . THR A 1 197 ? 9.800 -5.689 -24.089 1.00 90.75 197 THR A O 1
ATOM 1600 N N . TRP A 1 198 ? 10.442 -7.825 -24.239 1.00 91.75 198 TRP A N 1
ATOM 1601 C CA . TRP A 1 198 ? 10.516 -8.010 -22.786 1.00 91.75 198 TRP A CA 1
ATOM 1602 C C . TRP A 1 198 ? 11.481 -7.020 -22.117 1.00 91.75 198 TRP A C 1
ATOM 1604 O O . TRP A 1 198 ? 11.171 -6.519 -21.040 1.00 91.75 198 TRP A O 1
ATOM 1614 N N . GLN A 1 199 ? 12.621 -6.720 -22.753 1.00 94.00 199 GLN A N 1
ATOM 1615 C CA . GLN A 1 199 ? 13.620 -5.804 -22.200 1.00 94.00 199 GLN A CA 1
ATOM 1616 C C . GLN A 1 199 ? 13.045 -4.394 -22.024 1.00 94.00 199 GLN A C 1
ATOM 1618 O O . GLN A 1 199 ? 13.265 -3.778 -20.989 1.00 94.00 199 GLN A O 1
ATOM 1623 N N . GLU A 1 200 ? 12.265 -3.901 -22.986 1.00 93.06 200 GLU A N 1
ATOM 1624 C CA . GLU A 1 200 ? 11.612 -2.592 -22.880 1.00 93.06 200 GLU A CA 1
ATOM 1625 C C . GLU A 1 200 ? 10.564 -2.554 -21.765 1.00 93.06 200 GLU A C 1
ATOM 1627 O O . GLU A 1 200 ? 10.500 -1.577 -21.020 1.00 93.06 200 GLU A O 1
ATOM 1632 N N . HIS A 1 201 ? 9.776 -3.623 -21.603 1.00 92.12 201 HIS A N 1
ATOM 1633 C CA . HIS A 1 201 ? 8.856 -3.748 -20.469 1.00 92.12 201 HIS A CA 1
ATOM 1634 C C . HIS A 1 201 ? 9.603 -3.779 -19.129 1.00 92.12 201 HIS A C 1
ATOM 1636 O O . HIS A 1 201 ? 9.204 -3.095 -18.188 1.00 92.12 201 HIS A O 1
ATOM 1642 N N . PHE A 1 202 ? 10.704 -4.528 -19.043 1.00 94.62 202 PHE A N 1
ATOM 1643 C CA . PHE A 1 202 ? 11.552 -4.577 -17.854 1.00 94.62 202 PHE A CA 1
ATOM 1644 C C . PHE A 1 202 ? 12.144 -3.200 -17.519 1.00 94.62 202 PHE A C 1
ATOM 1646 O O . PHE A 1 202 ? 12.026 -2.740 -16.382 1.00 94.62 202 PHE A O 1
ATOM 1653 N N . ASP A 1 203 ? 12.726 -2.518 -18.507 1.00 95.56 203 ASP A N 1
ATOM 1654 C CA . ASP A 1 203 ? 13.320 -1.190 -18.341 1.00 95.56 203 ASP A CA 1
ATOM 1655 C C . ASP A 1 203 ? 12.264 -0.164 -17.911 1.00 95.56 203 ASP A C 1
ATOM 1657 O O . ASP A 1 203 ? 12.515 0.655 -17.023 1.00 95.56 203 ASP A O 1
ATOM 1661 N N . TYR A 1 204 ? 11.064 -0.234 -18.495 1.00 94.88 204 TYR A N 1
ATOM 1662 C CA . TYR A 1 204 ? 9.930 0.601 -18.114 1.00 94.88 204 TYR A CA 1
ATOM 1663 C C . TYR A 1 204 ? 9.534 0.383 -16.648 1.00 94.88 204 TYR A C 1
ATOM 1665 O O . TYR A 1 204 ? 9.489 1.348 -15.882 1.00 94.88 204 TYR A O 1
ATOM 1673 N N . THR A 1 205 ? 9.296 -0.865 -16.233 1.00 94.81 205 THR A N 1
ATOM 1674 C CA . THR A 1 205 ? 8.877 -1.182 -14.859 1.00 94.81 205 THR A CA 1
ATOM 1675 C C . THR A 1 205 ? 9.960 -0.819 -13.846 1.00 94.81 205 THR A C 1
ATOM 1677 O O . THR A 1 205 ? 9.662 -0.209 -12.822 1.00 94.81 205 THR A O 1
ATOM 1680 N N . MET A 1 206 ? 11.235 -1.104 -14.121 1.00 97.00 206 MET A N 1
ATOM 1681 C CA . MET A 1 206 ? 12.308 -0.707 -13.205 1.00 97.00 206 MET A CA 1
ATOM 1682 C C . MET A 1 206 ? 12.458 0.815 -13.129 1.00 97.00 206 MET A C 1
ATOM 1684 O O . MET A 1 206 ? 12.599 1.364 -12.034 1.00 97.00 206 MET A O 1
ATOM 1688 N N . SER A 1 207 ? 12.367 1.517 -14.264 1.00 96.62 207 SER A N 1
ATOM 1689 C CA . SER A 1 207 ? 12.369 2.984 -14.286 1.00 96.62 207 SER A CA 1
ATOM 1690 C C . SER A 1 207 ? 11.208 3.562 -13.479 1.00 96.62 207 SER A C 1
ATOM 1692 O O . SER A 1 207 ? 11.406 4.529 -12.742 1.00 96.62 207 SER A O 1
ATOM 1694 N N . TRP A 1 208 ? 10.020 2.959 -13.570 1.00 96.62 208 TRP A N 1
ATOM 1695 C CA . TRP A 1 208 ? 8.860 3.334 -12.768 1.00 96.62 208 TRP A CA 1
ATOM 1696 C C . TRP A 1 208 ? 9.166 3.279 -11.273 1.00 96.62 208 TRP A C 1
ATOM 1698 O O . TRP A 1 208 ? 9.038 4.295 -10.592 1.00 96.62 208 TRP A O 1
ATOM 1708 N N . LEU A 1 209 ? 9.604 2.119 -10.775 1.00 97.88 209 LEU A N 1
ATOM 1709 C CA . LEU A 1 209 ? 9.810 1.889 -9.342 1.00 97.88 209 LEU A CA 1
ATOM 1710 C C . LEU A 1 209 ? 10.873 2.832 -8.769 1.00 97.88 209 LEU A C 1
ATOM 1712 O O . LEU A 1 209 ? 10.655 3.461 -7.736 1.00 97.88 209 LEU A O 1
ATOM 1716 N N . PHE A 1 210 ? 11.998 3.015 -9.467 1.00 98.19 210 PHE A N 1
ATOM 1717 C CA . PHE A 1 210 ? 13.018 3.968 -9.020 1.00 98.19 210 PHE A CA 1
ATOM 1718 C C . PHE A 1 210 ? 12.513 5.414 -9.024 1.00 98.19 210 PHE A C 1
ATOM 1720 O O . PHE A 1 210 ? 12.785 6.156 -8.081 1.00 98.19 210 PHE A O 1
ATOM 1727 N N . ARG A 1 211 ? 11.751 5.821 -10.047 1.00 98.00 211 ARG A N 1
ATOM 1728 C CA . ARG A 1 211 ? 11.176 7.173 -10.110 1.00 98.00 211 ARG A CA 1
ATOM 1729 C C . ARG A 1 211 ? 10.113 7.409 -9.043 1.00 98.00 211 ARG A C 1
ATOM 1731 O O . ARG A 1 211 ? 10.068 8.515 -8.508 1.00 98.00 211 ARG A O 1
ATOM 1738 N N . SER A 1 212 ? 9.287 6.410 -8.738 1.00 97.56 212 SER A N 1
ATOM 1739 C CA . SER A 1 212 ? 8.301 6.514 -7.662 1.00 97.56 212 SER A CA 1
ATOM 1740 C C . SER A 1 212 ? 8.995 6.639 -6.303 1.00 97.56 212 SER A C 1
ATOM 1742 O O . SER A 1 212 ? 8.701 7.565 -5.548 1.00 97.56 212 SER A O 1
ATOM 1744 N N . LEU A 1 213 ? 10.029 5.830 -6.035 1.00 97.88 213 LEU A N 1
ATOM 1745 C CA . LEU A 1 213 ? 10.834 5.978 -4.819 1.00 97.88 213 LEU A CA 1
ATOM 1746 C C . LEU A 1 213 ? 11.472 7.373 -4.709 1.00 97.88 213 LEU A C 1
ATOM 1748 O O . LEU A 1 213 ? 11.404 8.006 -3.657 1.00 97.88 213 LEU A O 1
ATOM 1752 N N . ASP A 1 214 ? 12.054 7.886 -5.797 1.00 97.06 214 ASP A N 1
ATOM 1753 C CA . ASP A 1 214 ? 12.614 9.242 -5.833 1.00 97.06 214 ASP A CA 1
ATOM 1754 C C . ASP A 1 214 ? 11.545 10.317 -5.572 1.00 97.06 214 ASP A C 1
ATOM 1756 O O . ASP A 1 214 ? 11.828 11.336 -4.935 1.00 97.06 214 ASP A O 1
ATOM 1760 N N . THR A 1 215 ? 10.318 10.110 -6.058 1.00 96.19 215 THR A N 1
ATOM 1761 C CA . THR A 1 215 ? 9.164 10.963 -5.754 1.00 96.19 215 THR A CA 1
ATOM 1762 C C . THR A 1 215 ? 8.823 10.905 -4.271 1.00 96.19 215 THR A C 1
ATOM 1764 O O . THR A 1 215 ? 8.767 11.961 -3.648 1.00 96.19 215 THR A O 1
ATOM 1767 N N . LEU A 1 216 ? 8.691 9.720 -3.673 1.00 96.06 216 LEU A N 1
ATOM 1768 C CA . LEU A 1 216 ? 8.390 9.567 -2.246 1.00 96.06 216 LEU A CA 1
ATOM 1769 C C . LEU A 1 216 ? 9.423 10.274 -1.363 1.00 96.06 216 LEU A C 1
ATOM 1771 O O . LEU A 1 216 ? 9.074 11.109 -0.529 1.00 96.06 216 LEU A O 1
ATOM 1775 N N . VAL A 1 217 ? 10.710 10.023 -1.605 1.00 96.38 217 VAL A N 1
ATOM 1776 C CA . VAL A 1 217 ? 11.810 10.674 -0.874 1.00 96.38 217 VAL A CA 1
ATOM 1777 C C . VAL A 1 217 ? 11.784 12.194 -1.073 1.00 96.38 217 VAL A C 1
ATOM 1779 O O . VAL A 1 217 ? 12.043 12.963 -0.143 1.00 96.38 217 VAL A O 1
ATOM 1782 N N . ARG A 1 218 ? 11.453 12.668 -2.280 1.00 95.00 218 ARG A N 1
ATOM 1783 C CA . ARG A 1 218 ? 11.318 14.102 -2.562 1.00 95.00 218 ARG A CA 1
ATOM 1784 C C . ARG A 1 218 ? 10.162 14.735 -1.791 1.00 95.00 218 ARG A C 1
ATOM 1786 O O . ARG A 1 218 ? 10.358 15.832 -1.271 1.00 95.00 218 ARG A O 1
ATOM 1793 N N . GLU A 1 219 ? 8.996 14.100 -1.749 1.00 94.19 219 GLU A N 1
ATOM 1794 C CA . GLU A 1 219 ? 7.800 14.663 -1.113 1.00 94.19 219 GLU A CA 1
ATOM 1795 C C . GLU A 1 219 ? 7.906 14.659 0.421 1.00 94.19 219 GLU A C 1
ATOM 1797 O O . GLU A 1 219 ? 7.552 15.654 1.058 1.00 94.19 219 GLU A O 1
ATOM 1802 N N . TYR A 1 220 ? 8.455 13.592 1.014 1.00 94.00 220 TYR A N 1
ATOM 1803 C CA . TYR A 1 220 ? 8.478 13.414 2.471 1.00 94.00 220 TYR A CA 1
ATOM 1804 C C . TYR A 1 220 ? 9.806 13.826 3.122 1.00 94.00 220 TYR A C 1
ATOM 1806 O O . TYR A 1 220 ? 9.817 14.610 4.072 1.00 94.00 220 TYR A O 1
ATOM 1814 N N . CYS A 1 221 ? 10.951 13.401 2.583 1.00 88.56 221 CYS A N 1
ATOM 1815 C CA . CYS A 1 221 ? 12.240 13.574 3.265 1.00 88.56 221 CYS A CA 1
ATOM 1816 C C . CYS A 1 221 ? 12.911 14.935 2.992 1.00 88.56 221 CYS A C 1
ATOM 1818 O O . CYS A 1 221 ? 13.666 15.441 3.825 1.00 88.56 221 CYS A O 1
ATOM 1820 N N . ARG A 1 222 ? 12.626 15.609 1.863 1.00 66.88 222 ARG A N 1
ATOM 1821 C CA . ARG A 1 222 ? 13.239 16.929 1.566 1.00 66.88 222 ARG A CA 1
ATOM 1822 C C . ARG A 1 222 ? 12.724 18.079 2.439 1.00 66.88 222 ARG A C 1
ATOM 1824 O O . ARG A 1 222 ? 13.337 19.148 2.446 1.00 66.88 222 ARG A O 1
ATOM 1831 N N . ARG A 1 223 ? 11.642 17.885 3.204 1.00 53.66 223 ARG A N 1
ATOM 1832 C CA . ARG A 1 223 ? 11.167 18.875 4.190 1.00 53.66 223 ARG A CA 1
ATOM 1833 C C . ARG A 1 223 ? 12.042 18.923 5.449 1.00 53.66 223 ARG A C 1
ATOM 1835 O O . ARG A 1 223 ? 12.267 20.015 5.969 1.00 53.66 223 ARG A O 1
ATOM 1842 N N . GLN A 1 224 ? 12.625 17.802 5.881 1.00 50.69 224 GLN A N 1
ATOM 1843 C CA . GLN A 1 224 ? 13.492 17.779 7.068 1.00 50.69 224 GLN A CA 1
ATOM 1844 C C . GLN A 1 224 ? 14.843 18.477 6.842 1.00 50.69 224 GLN A C 1
ATOM 1846 O O . GLN A 1 224 ? 15.342 19.133 7.754 1.00 50.69 224 GLN A O 1
ATOM 1851 N N . SER A 1 225 ? 15.412 18.437 5.629 1.00 47.38 225 SER A N 1
ATOM 1852 C CA . SER A 1 225 ? 16.717 19.069 5.355 1.00 47.38 225 SER A CA 1
ATOM 1853 C C . SER A 1 225 ? 16.691 20.601 5.394 1.00 47.38 225 SER A C 1
ATOM 1855 O O . SER A 1 225 ? 17.715 21.229 5.633 1.00 47.38 225 SER A O 1
ATOM 1857 N N . LEU A 1 226 ? 15.540 21.234 5.144 1.00 45.53 226 LEU A N 1
ATOM 1858 C CA . LEU A 1 226 ? 15.409 22.696 5.221 1.00 45.53 226 LEU A CA 1
ATOM 1859 C C . LEU A 1 226 ? 15.154 23.174 6.658 1.00 45.53 226 LEU A C 1
ATOM 1861 O O . LEU A 1 226 ? 15.623 24.251 7.034 1.00 45.53 226 LEU A O 1
ATOM 1865 N N . LEU A 1 227 ? 14.464 22.366 7.468 1.00 47.09 227 LEU A N 1
ATOM 1866 C CA . LEU A 1 227 ? 14.223 22.637 8.888 1.00 47.09 227 LEU A CA 1
ATOM 1867 C C . LEU A 1 227 ? 15.473 22.392 9.746 1.00 47.09 227 LEU A C 1
ATOM 1869 O O . LEU A 1 227 ? 15.770 23.198 10.624 1.00 47.09 227 LEU A O 1
ATOM 1873 N N . SER A 1 228 ? 16.271 21.360 9.451 1.00 46.78 228 SER A N 1
ATOM 1874 C CA . SER A 1 228 ? 17.542 21.113 10.150 1.00 46.78 228 SER A CA 1
ATOM 1875 C C . SER A 1 228 ? 18.596 22.184 9.846 1.00 46.78 228 SER A C 1
ATOM 1877 O O . SER A 1 228 ? 19.243 22.683 10.764 1.00 46.78 228 SER A O 1
ATOM 1879 N N . VAL A 1 229 ? 18.696 22.637 8.590 1.00 49.25 229 VAL A N 1
ATOM 1880 C CA . VAL A 1 229 ? 19.582 23.750 8.199 1.00 49.25 229 VAL A CA 1
ATOM 1881 C C . VAL A 1 229 ? 19.134 25.074 8.826 1.00 49.25 229 VAL A C 1
ATOM 1883 O O . VAL A 1 229 ? 19.971 25.893 9.203 1.00 49.25 229 VAL A O 1
ATOM 1886 N N . THR A 1 230 ? 17.830 25.324 8.972 1.00 47.34 230 THR A N 1
ATOM 1887 C CA . THR A 1 230 ? 17.355 26.540 9.657 1.00 47.34 230 THR A CA 1
ATOM 1888 C C . THR A 1 230 ? 17.573 26.477 11.167 1.00 47.34 230 THR A C 1
ATOM 1890 O O . THR A 1 230 ? 17.997 27.484 11.733 1.00 47.34 230 THR A O 1
ATOM 1893 N N . PHE A 1 231 ? 17.396 25.320 11.816 1.00 48.47 231 PHE A N 1
ATOM 1894 C CA . PHE A 1 231 ? 17.686 25.155 13.246 1.00 48.47 231 PHE A CA 1
ATOM 1895 C C . PHE A 1 231 ? 19.184 25.259 13.573 1.00 48.47 231 PHE A C 1
ATOM 1897 O O . PHE A 1 231 ? 19.542 25.943 14.529 1.00 48.47 231 PHE A O 1
ATOM 1904 N N . GLU A 1 232 ? 20.077 24.665 12.772 1.00 51.06 232 GLU A N 1
ATOM 1905 C CA . GLU A 1 232 ? 21.531 24.818 12.961 1.00 51.06 232 GLU A CA 1
ATOM 1906 C C . GLU A 1 232 ? 21.988 26.276 12.789 1.00 51.06 232 GLU A C 1
ATOM 1908 O O . GLU A 1 232 ? 22.806 26.763 13.573 1.00 51.06 232 GLU A O 1
ATOM 1913 N N . ASN A 1 233 ? 21.411 27.010 11.831 1.00 47.31 233 ASN A N 1
ATOM 1914 C CA . ASN A 1 233 ? 21.689 28.440 11.658 1.00 47.31 233 ASN A CA 1
ATOM 1915 C C . ASN A 1 233 ? 21.122 29.295 12.807 1.00 47.31 233 ASN A C 1
ATOM 1917 O O . ASN A 1 233 ? 21.788 30.222 13.263 1.00 47.31 233 ASN A O 1
ATOM 1921 N N . LEU A 1 234 ? 19.943 28.955 13.338 1.00 45.72 234 LEU A N 1
ATOM 1922 C CA . LEU A 1 234 ? 19.367 29.609 14.521 1.00 45.72 234 LEU A CA 1
ATOM 1923 C C . LEU A 1 234 ? 20.208 29.372 15.783 1.00 45.72 234 LEU A C 1
ATOM 1925 O O . LEU A 1 234 ? 20.379 30.290 16.580 1.00 45.72 234 LEU A O 1
ATOM 1929 N N . VAL A 1 235 ? 20.777 28.178 15.969 1.00 48.94 235 VAL A N 1
ATOM 1930 C CA . VAL A 1 235 ? 21.624 27.858 17.134 1.00 48.94 235 VAL A CA 1
ATOM 1931 C C . VAL A 1 235 ? 23.002 28.535 17.052 1.00 48.94 235 VAL A C 1
ATOM 1933 O O . VAL A 1 235 ? 23.571 28.889 18.087 1.00 48.94 235 VAL A O 1
ATOM 1936 N N . LEU A 1 236 ? 23.533 28.784 15.849 1.00 45.53 236 LEU A N 1
ATOM 1937 C CA . LEU A 1 236 ? 24.809 29.488 15.659 1.00 45.53 236 LEU A CA 1
ATOM 1938 C C . LEU A 1 236 ? 24.729 31.008 15.909 1.00 45.53 236 LEU A C 1
ATOM 1940 O O . LEU A 1 236 ? 25.736 31.595 16.317 1.00 45.53 236 LEU A O 1
ATOM 1944 N N . ASP A 1 237 ? 23.554 31.626 15.747 1.00 44.50 237 ASP A N 1
ATOM 1945 C CA . ASP A 1 237 ? 23.348 33.070 15.960 1.00 44.50 237 ASP A CA 1
ATOM 1946 C C . ASP A 1 237 ? 23.119 33.469 17.434 1.00 44.50 237 ASP A C 1
ATOM 1948 O O . ASP A 1 237 ? 23.256 34.641 17.792 1.00 44.50 237 ASP A O 1
ATOM 1952 N N . TYR A 1 238 ? 22.889 32.515 18.345 1.00 39.44 238 TYR A N 1
ATOM 1953 C CA . TYR A 1 238 ? 22.828 32.771 19.794 1.00 39.44 238 TYR A CA 1
ATOM 1954 C C . TYR A 1 238 ? 24.197 32.634 20.488 1.00 39.44 238 TYR A C 1
ATOM 1956 O O . TYR A 1 238 ? 24.329 32.031 21.555 1.00 39.44 238 TYR A O 1
ATOM 1964 N N . LYS A 1 239 ? 25.245 33.268 19.945 1.00 37.72 239 LYS A N 1
ATOM 1965 C CA . LYS A 1 239 ? 26.422 33.636 20.753 1.00 37.72 239 LYS A CA 1
ATOM 1966 C C . LYS A 1 239 ? 26.167 34.973 21.448 1.00 37.72 239 LYS A C 1
ATOM 1968 O O . LYS A 1 239 ? 26.410 36.042 20.906 1.00 37.72 239 LYS A O 1
ATOM 1973 N N . VAL A 1 240 ? 25.661 34.850 22.674 1.00 37.97 240 VAL A N 1
ATOM 1974 C CA . VAL A 1 240 ? 25.605 35.824 23.777 1.00 37.97 240 VAL A CA 1
ATOM 1975 C C . VAL A 1 240 ? 26.466 37.084 23.560 1.00 37.97 240 VAL A C 1
ATOM 1977 O O . VAL A 1 240 ? 27.687 37.049 23.711 1.00 37.97 240 VAL A O 1
ATOM 1980 N N . PHE A 1 241 ? 25.816 38.223 23.310 1.00 30.61 241 PHE A N 1
ATOM 1981 C CA . PHE A 1 241 ? 26.399 39.547 23.543 1.00 30.61 241 PHE A CA 1
ATOM 1982 C C . PHE A 1 241 ? 26.145 39.957 25.006 1.00 30.61 241 PHE A C 1
ATOM 1984 O O . PHE A 1 241 ? 24.983 40.022 25.416 1.00 30.61 241 PHE A O 1
ATOM 1991 N N . PRO A 1 242 ? 27.176 40.256 25.819 1.00 34.44 242 PRO A N 1
ATOM 1992 C CA . PRO A 1 242 ? 26.965 40.797 27.154 1.00 34.44 242 PRO A CA 1
ATOM 1993 C C . PRO A 1 242 ? 26.556 42.273 27.052 1.00 34.44 242 PRO A C 1
ATOM 1995 O O . PRO A 1 242 ? 27.319 43.115 26.579 1.00 34.44 242 PRO A O 1
ATOM 1998 N N . ILE A 1 243 ? 25.350 42.596 27.518 1.00 34.91 243 ILE A N 1
ATOM 1999 C CA . ILE A 1 243 ? 24.894 43.978 27.693 1.00 34.91 243 ILE A CA 1
ATOM 2000 C C . ILE A 1 243 ? 25.542 44.528 28.972 1.00 34.91 243 ILE A C 1
ATOM 2002 O O . ILE A 1 243 ? 25.141 44.177 30.079 1.00 34.91 243 ILE A O 1
ATOM 2006 N N . PHE A 1 244 ? 26.537 45.406 28.825 1.00 36.38 244 PHE A N 1
ATOM 2007 C CA . PHE A 1 244 ? 26.950 46.328 29.885 1.00 36.38 244 PHE A CA 1
ATOM 2008 C C . PHE A 1 244 ? 26.132 47.619 29.765 1.00 36.38 244 PHE A C 1
ATOM 2010 O O . PHE A 1 244 ? 26.274 48.360 28.795 1.00 36.38 244 PHE A O 1
ATOM 2017 N N . GLY A 1 245 ? 25.294 47.895 30.765 1.00 32.06 245 GLY A N 1
ATOM 2018 C CA . GLY A 1 245 ? 24.613 49.176 30.954 1.00 32.06 245 GLY A CA 1
ATOM 2019 C C . GLY A 1 245 ? 24.900 49.715 32.353 1.00 32.06 245 GLY A C 1
ATOM 2020 O O . GLY A 1 245 ? 24.355 49.214 33.332 1.00 32.06 245 GLY A O 1
ATOM 2021 N N . MET A 1 246 ? 25.796 50.702 32.433 1.00 33.19 246 MET A N 1
ATOM 2022 C CA . MET A 1 246 ? 26.111 51.486 33.631 1.00 33.19 246 MET A CA 1
ATOM 2023 C C . MET A 1 246 ? 24.926 52.377 34.027 1.00 33.19 246 MET A C 1
ATOM 2025 O O . MET A 1 246 ? 24.331 53.035 33.178 1.00 33.19 246 MET A O 1
ATOM 2029 N N . ILE A 1 247 ? 24.644 52.431 35.329 1.00 39.09 247 ILE A N 1
ATOM 2030 C CA . ILE A 1 247 ? 23.757 53.408 35.964 1.00 39.09 247 ILE A CA 1
ATOM 2031 C C . ILE A 1 247 ? 24.636 54.509 36.564 1.00 39.09 247 ILE A C 1
ATOM 2033 O O . ILE A 1 247 ? 25.429 54.227 37.463 1.00 39.09 247 ILE A O 1
ATOM 2037 N N . SER A 1 248 ? 24.451 55.740 36.085 1.00 43.38 248 SER A N 1
ATOM 2038 C CA . SER A 1 248 ? 24.378 56.976 36.882 1.00 43.38 248 SER A CA 1
ATOM 2039 C C . SER A 1 248 ? 23.800 58.096 36.026 1.00 43.38 248 SER A C 1
ATOM 2041 O O . SER A 1 248 ? 24.421 58.364 34.972 1.00 43.38 248 SER A O 1
#

Radius of gyration: 23.6 Å; chains: 1; bounding box: 51×77×66 Å

Foldseek 3Di:
DQQVVVDDELQQWHDDPNHIDGDPDNPDDSVNSVVVNVLVNQLVVQLPPLDVVSNVLAAPLLLVLVVQLVCLLWVQLCQAPPQWDWDQDPSRHIGTDDGDDSPCTLLFFQDPQRNDLLDGHSCPSHPVNVSQVVDPVNLQSNQVCCVVCVVVLVVVLVVVLVVCVVCVVVVVVVCVVVVPALHDDDGGHNVSSVGRDPVSVSVSSSVSSVSNSVNSCVVRNVVVVVVVVVVVVVVVVPPDDDDDDDDD